Protein AF-A0CF96-F1 (afdb_monomer)

Organism: Paramecium tetraurelia (NCBI:txid5888)

Solvent-accessible surface area (backbone atoms only — not comparable to full-atom values): 19602 Å² total; per-residue (Å²): 139,73,84,74,70,69,71,66,64,59,61,58,59,56,52,57,52,49,54,54,51,51,53,54,49,53,55,48,51,52,52,50,49,67,77,31,41,68,37,55,33,41,76,72,43,74,28,61,38,63,62,34,82,70,83,72,61,77,68,91,56,78,67,80,76,76,81,68,73,75,66,86,73,48,72,64,63,69,72,64,58,81,74,70,79,73,78,73,75,79,77,81,72,85,78,73,77,82,73,81,83,70,84,77,88,82,78,50,70,63,64,73,71,63,61,84,61,92,81,66,70,76,77,78,73,86,67,77,84,78,83,78,81,83,73,81,81,85,80,74,56,70,64,60,71,76,60,62,73,77,80,74,77,80,76,85,74,76,79,76,96,64,92,76,75,73,88,71,78,82,82,79,72,52,72,63,58,74,71,63,61,78,72,81,75,62,78,70,60,66,68,66,68,75,74,70,79,88,73,90,77,87,81,72,94,80,67,77,84,83,78,76,50,71,66,70,71,70,66,65,93,72,86,77,78,84,78,81,83,77,82,88,80,75,82,76,79,79,77,80,83,63,93,64,78,81,64,47,69,62,62,72,74,59,57,85,70,73,74,80,78,39,64,33,57,56,53,50,53,51,56,51,50,53,54,53,63,74,74,105

pLDDT: mean 74.16, std 11.86, range [45.84, 93.56]

InterPro domains:
  IPR033336 Stabilizer of axonemal microtubules 1/2 [PTHR31516] (137-254)

Sequence (280 aa):
MSEQDYKANSRYSTLESNTYQSQLLSTHFGKLLVKNEAFFNHLKGDCICGRCICGQCKCPKMLLSNDFKKGQESLYQREFITHGKQRQIPLIDHNVTYKSQLPMDIDTIQRSTYQGHPDAKPAESLKPEQKVFLIPFSSSSAYRLDYAGGGMSSLKINPPHHPTVVDMPMTTHSTYQDNFYKKPIPREEFLTTANKSSFKSPISPELPFIHQSTNNAFYKPYQTGKLNKVDPELKIKMIPAFEGQFNSITQKDFDDKNPKKCPSRILLNSLYKEKLQQIA

Secondary structure (DSSP, 8-state):
--GGGGTTHHHHHHHHHHHHHHHHHHHHHHHHHHHTHHHHHHHTT-STTTT-SSS----S--S----S------HHHHH----PPP-PPPP----------S------HHHHH-PPPTT-PPPP--PPP------------HHHHHT----------PPP--------------HHHHHHS-----TTTHHHHTT------S--TT-------HHHHH-PPPPPP-PPPPPS-----PPPPPTTTT--HHHHHT--------HHHHHHHHHHHHHHHHH-

Structure (mmCIF, N/CA/C/O backbone):
data_AF-A0CF96-F1
#
_entry.id   AF-A0CF96-F1
#
loop_
_atom_site.group_PDB
_atom_site.id
_atom_site.type_symbol
_atom_site.label_atom_id
_atom_site.label_alt_id
_atom_site.label_comp_id
_atom_site.label_asym_id
_atom_site.label_entity_id
_atom_site.label_seq_id
_atom_site.pdbx_PDB_ins_code
_atom_site.Cartn_x
_atom_site.Cartn_y
_atom_site.Cartn_z
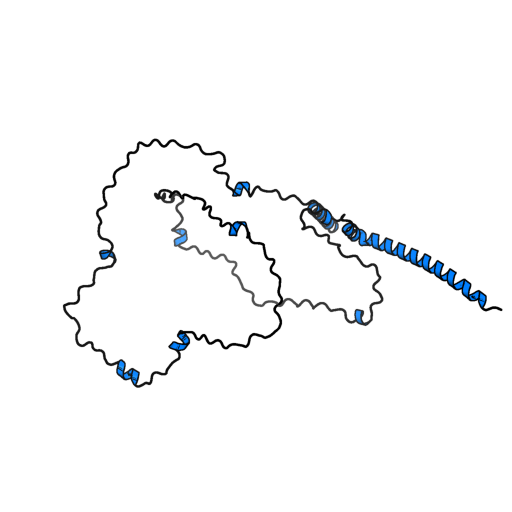_atom_site.occupancy
_atom_site.B_iso_or_equiv
_atom_site.auth_seq_id
_atom_site.auth_comp_id
_atom_site.auth_asym_id
_atom_site.auth_atom_id
_atom_site.pdbx_PDB_model_num
ATOM 1 N N . MET A 1 1 ? -39.319 -18.127 73.337 1.00 45.84 1 MET A N 1
ATOM 2 C CA . MET A 1 1 ? -39.215 -17.230 72.167 1.00 45.84 1 MET A CA 1
ATOM 3 C C . MET A 1 1 ? -38.417 -17.973 71.112 1.00 45.84 1 MET A C 1
ATOM 5 O O . MET A 1 1 ? -37.308 -18.392 71.406 1.00 45.84 1 MET A O 1
ATOM 9 N N . SER A 1 2 ? -39.055 -18.288 69.989 1.00 47.88 2 SER A N 1
ATOM 10 C CA . SER A 1 2 ? -38.687 -19.343 69.036 1.00 47.88 2 SER A CA 1
ATOM 11 C C . SER A 1 2 ? -37.786 -18.845 67.900 1.00 47.88 2 SER A C 1
ATOM 13 O O . SER A 1 2 ? -38.112 -17.874 67.229 1.00 47.88 2 SER A O 1
ATOM 15 N N . GLU A 1 3 ? -36.698 -19.570 67.623 1.00 53.16 3 GLU A N 1
ATOM 16 C CA . GLU A 1 3 ? -35.721 -19.328 66.537 1.00 53.16 3 GLU A CA 1
ATOM 17 C C . GLU A 1 3 ? -36.283 -19.455 65.103 1.00 53.16 3 GLU A C 1
ATOM 19 O O . GLU A 1 3 ? -35.552 -19.291 64.125 1.00 53.16 3 GLU A O 1
ATOM 24 N N . GLN A 1 4 ? -37.574 -19.750 64.936 1.00 52.56 4 GLN A N 1
ATOM 25 C CA . GLN A 1 4 ? -38.168 -19.997 63.619 1.00 52.56 4 GLN A CA 1
ATOM 26 C C . GLN A 1 4 ? -38.523 -18.719 62.839 1.00 52.56 4 GLN A C 1
ATOM 28 O O . GLN A 1 4 ? -38.615 -18.779 61.612 1.00 52.56 4 GLN A O 1
ATOM 33 N N . ASP A 1 5 ? -38.590 -17.553 63.488 1.00 52.16 5 ASP A N 1
ATOM 34 C CA . ASP A 1 5 ? -38.986 -16.299 62.824 1.00 52.16 5 ASP A CA 1
ATOM 35 C C . ASP A 1 5 ? -37.836 -15.575 62.092 1.00 52.16 5 ASP A C 1
ATOM 37 O O . ASP A 1 5 ? -38.069 -14.673 61.287 1.00 52.16 5 ASP A O 1
ATOM 41 N N . TYR A 1 6 ? -36.578 -16.002 62.268 1.00 53.81 6 TYR A N 1
ATOM 42 C CA . TYR A 1 6 ? -35.427 -15.355 61.615 1.00 53.81 6 TYR A CA 1
ATOM 43 C C . TYR A 1 6 ? -35.183 -15.791 60.159 1.00 53.81 6 TYR A C 1
ATOM 45 O O . TYR A 1 6 ? -34.454 -15.115 59.433 1.00 53.81 6 TYR A O 1
ATOM 53 N N . LYS A 1 7 ? -35.800 -16.882 59.681 1.00 51.50 7 LYS A N 1
ATOM 54 C CA . LYS A 1 7 ? -35.581 -17.373 58.302 1.00 51.50 7 LYS A CA 1
ATOM 55 C C . LYS A 1 7 ? -36.485 -16.726 57.245 1.00 51.50 7 LYS A C 1
ATOM 57 O O . LYS A 1 7 ? -36.156 -16.798 56.062 1.00 51.50 7 LYS A O 1
ATOM 62 N N . ALA A 1 8 ? -37.575 -16.058 57.631 1.00 50.47 8 ALA A N 1
ATOM 63 C CA . ALA A 1 8 ? -38.494 -15.423 56.679 1.00 50.47 8 ALA A CA 1
ATOM 64 C C . ALA A 1 8 ? -38.009 -14.041 56.182 1.00 50.47 8 ALA A C 1
ATOM 66 O O . ALA A 1 8 ? -38.239 -13.690 55.024 1.00 50.47 8 ALA A O 1
ATOM 67 N N . ASN A 1 9 ? -37.250 -13.297 56.996 1.00 51.84 9 ASN A N 1
ATOM 68 C CA . ASN A 1 9 ? -36.794 -11.936 56.663 1.00 51.84 9 ASN A CA 1
ATOM 69 C C . ASN A 1 9 ? -35.604 -11.865 55.685 1.00 51.84 9 ASN A C 1
ATOM 71 O O . ASN A 1 9 ? -35.330 -10.809 55.121 1.00 51.84 9 ASN A O 1
ATOM 75 N N . SER A 1 10 ? -34.914 -12.978 55.417 1.00 54.12 10 SER A N 1
ATOM 76 C CA . SER A 1 10 ? -33.779 -13.004 54.479 1.00 54.12 10 SER A CA 1
ATOM 77 C C . SER A 1 10 ? -34.205 -12.940 53.003 1.00 54.12 10 SER A C 1
ATOM 79 O O . SER A 1 10 ? -33.468 -12.394 52.184 1.00 54.12 10 SER A O 1
ATOM 81 N N . ARG A 1 11 ? -35.391 -13.454 52.643 1.00 51.12 11 ARG A N 1
ATOM 82 C CA . ARG A 1 11 ? -35.836 -13.521 51.235 1.00 51.12 11 ARG A CA 1
ATOM 83 C C . ARG A 1 11 ? -36.347 -12.184 50.690 1.00 51.12 11 ARG A C 1
ATOM 85 O O . ARG A 1 11 ? -36.147 -11.902 49.510 1.00 51.12 11 ARG A O 1
ATOM 92 N N . TYR A 1 12 ? -36.943 -11.337 51.530 1.00 50.88 12 TYR A N 1
ATOM 93 C CA . TYR A 1 12 ? -37.430 -10.018 51.104 1.00 50.88 12 TYR A CA 1
ATOM 94 C C . TYR A 1 12 ? -36.287 -9.026 50.838 1.00 50.88 12 TYR A C 1
ATOM 96 O O . TYR A 1 12 ? -36.309 -8.334 49.823 1.00 50.88 12 TYR A O 1
ATOM 104 N N . SER A 1 13 ? -35.220 -9.057 51.646 1.00 56.75 13 SER A N 1
ATOM 105 C CA . SER A 1 13 ? -34.028 -8.221 51.430 1.00 56.75 13 SER A CA 1
ATOM 106 C C . SER A 1 13 ? -33.317 -8.518 50.098 1.00 56.75 13 SER A C 1
ATOM 108 O O . SER A 1 13 ? -32.805 -7.605 49.452 1.00 56.75 13 SER A O 1
ATOM 110 N N . THR A 1 14 ? -33.340 -9.774 49.631 1.00 58.62 14 THR A N 1
ATOM 111 C CA . THR A 1 14 ? -32.749 -10.146 48.332 1.00 58.62 14 THR A CA 1
ATOM 112 C C . THR A 1 14 ? -33.570 -9.703 47.119 1.00 58.62 14 THR A C 1
ATOM 114 O O . THR A 1 14 ? -33.022 -9.541 46.035 1.00 58.62 14 THR A O 1
ATOM 117 N N . LEU A 1 15 ? -34.883 -9.504 47.261 1.00 61.09 15 LEU A N 1
ATOM 118 C CA . LEU A 1 15 ? -35.731 -9.065 46.148 1.00 61.09 15 LEU A CA 1
ATOM 119 C C . LEU A 1 15 ? -35.584 -7.560 45.895 1.00 61.09 15 LEU A C 1
ATOM 121 O O . LEU A 1 15 ? -35.472 -7.147 44.743 1.00 61.09 15 LEU A O 1
ATOM 125 N N . GLU A 1 16 ? -35.508 -6.754 46.955 1.00 66.94 16 GLU A N 1
ATOM 126 C CA . GLU A 1 16 ? -35.287 -5.304 46.851 1.00 66.94 16 GLU A CA 1
ATOM 127 C C . GLU A 1 16 ? -33.866 -4.953 46.384 1.00 66.94 16 GLU A C 1
ATOM 129 O O . GLU A 1 16 ? -33.669 -4.005 45.621 1.00 66.94 16 GLU A O 1
ATOM 134 N N . SER A 1 17 ? -32.861 -5.748 46.765 1.00 69.75 17 SER A N 1
ATOM 135 C CA . SER A 1 17 ? -31.501 -5.565 46.248 1.00 69.75 17 SER A CA 1
ATOM 136 C C . SER A 1 17 ? -31.412 -5.864 44.746 1.00 69.75 17 SER A C 1
ATOM 138 O O . SER A 1 17 ? -30.743 -5.135 44.009 1.00 69.75 17 SER A O 1
ATOM 140 N N . ASN A 1 18 ? -32.152 -6.869 44.264 1.00 77.69 18 ASN A N 1
ATOM 141 C CA . ASN A 1 18 ? -32.211 -7.223 42.846 1.00 77.69 18 ASN A CA 1
ATOM 142 C C . ASN A 1 18 ? -32.907 -6.146 41.996 1.00 77.69 18 ASN A C 1
ATOM 144 O O . ASN A 1 18 ? -32.445 -5.842 40.892 1.00 77.69 18 ASN A O 1
ATOM 148 N N . THR A 1 19 ? -33.989 -5.531 42.489 1.00 82.81 19 THR A N 1
ATOM 149 C CA . THR A 1 19 ? -34.684 -4.460 41.752 1.00 82.81 19 THR A CA 1
ATOM 150 C C . THR A 1 19 ? -33.807 -3.217 41.629 1.00 82.81 19 THR A C 1
ATOM 152 O O . THR A 1 19 ? -33.647 -2.702 40.520 1.00 82.81 19 THR A O 1
ATOM 155 N N . TYR A 1 20 ? -33.146 -2.795 42.709 1.00 84.88 20 TYR A N 1
ATOM 156 C CA . TYR A 1 20 ? -32.200 -1.678 42.675 1.00 84.88 20 TYR A CA 1
ATOM 157 C C . TYR A 1 20 ? -31.023 -1.945 41.724 1.00 84.88 20 TYR A C 1
ATOM 159 O O . TYR A 1 20 ? -30.672 -1.097 40.900 1.00 84.88 20 TYR A O 1
ATOM 167 N N . GLN A 1 21 ? -30.451 -3.152 41.765 1.00 82.75 21 GLN A N 1
ATOM 168 C CA . GLN A 1 21 ? -29.360 -3.538 40.872 1.00 82.75 21 GLN A CA 1
ATOM 169 C C . GLN A 1 21 ? -29.793 -3.519 39.398 1.00 82.75 21 GLN A C 1
ATOM 171 O O . GLN A 1 21 ? -29.051 -3.025 38.546 1.00 82.75 21 GLN A O 1
ATOM 176 N N . SER A 1 22 ? -31.008 -3.983 39.088 1.00 87.44 22 SER A N 1
ATOM 177 C CA . SER A 1 22 ? -31.551 -3.948 37.725 1.00 87.44 22 SER A CA 1
ATOM 178 C C . SER A 1 22 ? -31.748 -2.517 37.196 1.00 87.44 22 SER A C 1
ATOM 180 O O . SER A 1 22 ? -31.402 -2.235 36.048 1.00 87.44 22 SER A O 1
ATOM 182 N N . GLN A 1 23 ? -32.217 -1.589 38.039 1.00 90.75 23 GLN A N 1
ATOM 183 C CA . GLN A 1 23 ? -32.375 -0.172 37.689 1.00 90.75 23 GLN A CA 1
ATOM 184 C C . GLN A 1 23 ? -31.020 0.526 37.498 1.00 90.75 23 GLN A C 1
ATOM 186 O O . GLN A 1 23 ? -30.834 1.344 36.594 1.00 90.75 23 GLN A O 1
ATOM 191 N N . LEU A 1 24 ? -30.031 0.185 38.322 1.00 86.75 24 LEU A N 1
ATOM 192 C CA . LEU A 1 24 ? -28.684 0.728 38.189 1.00 86.75 24 LEU A CA 1
ATOM 193 C C . LEU A 1 24 ? -28.002 0.236 36.903 1.00 86.75 24 LEU A C 1
ATOM 195 O O . LEU A 1 24 ? -27.358 1.015 36.200 1.00 86.75 24 LEU A O 1
ATOM 199 N N . LEU A 1 25 ? -28.200 -1.034 36.542 1.00 87.25 25 LEU A N 1
ATOM 200 C CA . LEU A 1 25 ? -27.726 -1.579 35.271 1.00 87.25 25 LEU A CA 1
ATOM 201 C C . LEU A 1 25 ? -28.426 -0.924 34.078 1.00 87.25 25 LEU A C 1
ATOM 203 O O . LEU A 1 25 ? -27.743 -0.518 33.140 1.00 87.25 25 LEU A O 1
ATOM 207 N N . SER A 1 26 ? -29.752 -0.760 34.106 1.00 90.62 26 SER A N 1
ATOM 208 C CA . SER A 1 26 ? -30.490 -0.153 32.989 1.00 90.62 26 SER A CA 1
ATOM 209 C C . SER A 1 26 ? -30.085 1.306 32.753 1.00 90.62 26 SER A C 1
ATOM 211 O O . SER A 1 26 ? -29.838 1.707 31.614 1.00 90.62 26 SER A O 1
ATOM 213 N N . THR A 1 27 ? -29.909 2.085 33.823 1.00 90.69 27 THR A N 1
ATOM 214 C CA . THR A 1 27 ? -29.423 3.471 33.728 1.00 90.69 27 THR A CA 1
ATOM 215 C C . THR A 1 27 ? -27.977 3.547 33.232 1.00 90.69 27 THR A C 1
ATOM 217 O O . THR A 1 27 ? -27.647 4.431 32.438 1.00 90.69 27 THR A O 1
ATOM 220 N N . HIS A 1 28 ? -27.111 2.617 33.643 1.00 88.06 28 HIS A N 1
ATOM 221 C CA . HIS A 1 28 ? -25.737 2.528 33.146 1.00 88.06 28 HIS A CA 1
ATOM 222 C C . HIS A 1 28 ? -25.685 2.148 31.659 1.00 88.06 28 HIS A C 1
ATOM 224 O O . HIS A 1 28 ? -24.983 2.796 30.882 1.00 88.06 28 HIS A O 1
ATOM 230 N N . PHE A 1 29 ? -26.473 1.156 31.236 1.00 89.44 29 PHE A N 1
ATOM 231 C CA . PHE A 1 29 ? -26.609 0.781 29.828 1.00 89.44 29 PHE A CA 1
ATOM 232 C C . PHE A 1 29 ? -27.132 1.940 28.976 1.00 89.44 29 PHE A C 1
ATOM 234 O O . PHE A 1 29 ? -26.588 2.193 27.903 1.00 89.44 29 PHE A O 1
ATOM 241 N N . GLY A 1 30 ? -28.117 2.698 29.468 1.00 91.81 30 GLY A N 1
ATOM 242 C CA . GLY A 1 30 ? -28.607 3.899 28.787 1.00 91.81 30 GLY A CA 1
ATOM 243 C C . GLY A 1 30 ? -27.502 4.936 28.557 1.00 91.81 30 GLY A C 1
ATOM 244 O O . GLY A 1 30 ? -27.341 5.439 27.447 1.00 91.81 30 GLY A O 1
ATOM 245 N N . LYS A 1 31 ? -26.670 5.201 29.572 1.00 90.19 31 LYS A N 1
ATOM 246 C CA . LYS A 1 31 ? -25.521 6.118 29.451 1.00 90.19 31 LYS A CA 1
ATOM 247 C C . LYS A 1 31 ? -24.471 5.612 28.458 1.00 90.19 31 LYS A C 1
ATOM 249 O O . LYS A 1 31 ? -23.968 6.402 27.659 1.00 90.19 31 LYS A O 1
ATOM 254 N N . LEU A 1 32 ? -24.184 4.309 28.470 1.00 88.69 32 LEU A N 1
ATOM 255 C CA . LEU A 1 32 ? -23.265 3.676 27.522 1.00 88.69 32 LEU A CA 1
ATOM 256 C C . LEU A 1 32 ? -23.749 3.799 26.075 1.00 88.69 32 LEU A C 1
ATOM 258 O O . LEU A 1 32 ? -22.934 4.087 25.199 1.00 88.69 32 LEU A O 1
ATOM 262 N N . LEU A 1 33 ? -25.049 3.604 25.831 1.00 91.06 33 LEU A N 1
ATOM 263 C CA 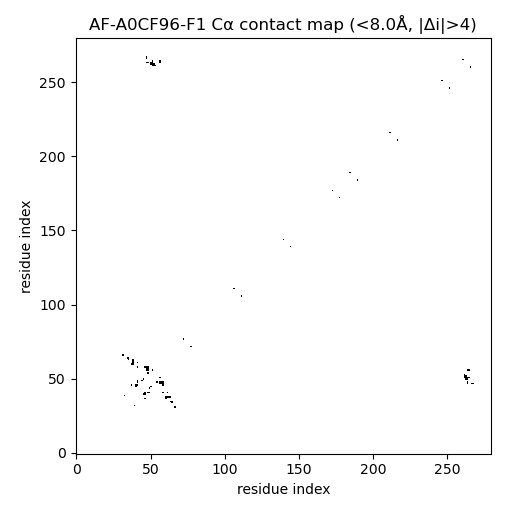. LEU A 1 33 ? -25.655 3.740 24.504 1.00 91.06 33 LEU A CA 1
ATOM 264 C C . LEU A 1 33 ? -25.528 5.171 23.976 1.00 91.06 33 LEU A C 1
ATOM 266 O O . LEU A 1 33 ? -25.084 5.360 22.848 1.00 91.06 33 LEU A O 1
ATOM 270 N N . VAL A 1 34 ? -25.846 6.169 24.807 1.00 91.25 34 VAL A N 1
ATOM 271 C CA . VAL A 1 34 ? -25.771 7.589 24.423 1.00 91.25 34 VAL A CA 1
ATOM 272 C C . VAL A 1 34 ? -24.329 8.016 24.141 1.00 91.25 34 VAL A C 1
ATOM 274 O O . VAL A 1 34 ? -24.055 8.671 23.139 1.00 91.25 34 VAL A O 1
ATOM 277 N N . LYS A 1 35 ? -23.367 7.621 24.981 1.00 89.94 35 LYS A N 1
ATOM 278 C CA . LYS A 1 35 ? -21.959 8.007 24.784 1.00 89.94 35 LYS A CA 1
ATOM 279 C C . LYS A 1 35 ? -21.297 7.324 23.594 1.00 89.94 35 LYS A C 1
ATOM 281 O O . LYS A 1 35 ? -20.418 7.908 22.962 1.00 89.94 35 LYS A O 1
ATOM 286 N N . ASN A 1 36 ? -21.701 6.092 23.297 1.00 91.38 36 ASN A N 1
ATOM 287 C CA . ASN A 1 36 ? -21.109 5.275 22.243 1.00 91.38 36 ASN A CA 1
ATOM 288 C C . ASN A 1 36 ? -22.023 5.131 21.022 1.00 91.38 36 ASN A C 1
ATOM 290 O O . ASN A 1 36 ? -21.915 4.152 20.285 1.00 91.38 36 ASN A O 1
ATOM 294 N N . GLU A 1 37 ? -22.890 6.111 20.769 1.00 90.31 37 GLU A N 1
ATOM 295 C CA . GLU A 1 37 ? -23.849 6.069 19.663 1.00 90.31 37 GLU A CA 1
ATOM 296 C C . GLU A 1 37 ? -23.165 5.770 18.316 1.00 90.31 37 GLU A C 1
ATOM 298 O O . GLU A 1 37 ? -23.587 4.886 17.575 1.00 90.31 37 GLU A O 1
ATOM 303 N N . ALA A 1 38 ? -22.026 6.416 18.040 1.00 88.00 38 ALA A N 1
ATOM 304 C CA . ALA A 1 38 ? -21.254 6.197 16.815 1.00 88.00 38 ALA A CA 1
ATOM 305 C C . ALA A 1 38 ? -20.757 4.746 16.652 1.00 88.00 38 ALA A C 1
ATOM 307 O O . ALA A 1 38 ? -20.704 4.237 15.532 1.00 88.00 38 ALA A O 1
ATOM 308 N N . PHE A 1 39 ? -20.408 4.076 17.753 1.00 90.56 39 PHE A N 1
ATOM 309 C CA . PHE A 1 39 ? -19.968 2.680 17.748 1.00 90.56 39 PHE A CA 1
ATOM 310 C C . PHE A 1 39 ? -21.147 1.731 17.501 1.00 90.56 39 PHE A C 1
ATOM 312 O O . PHE A 1 39 ? -21.054 0.824 16.676 1.00 90.56 39 PHE A O 1
ATOM 319 N N . PHE A 1 40 ? -22.291 1.967 18.147 1.00 90.75 40 PHE A N 1
ATOM 320 C CA . PHE A 1 40 ? -23.487 1.150 17.926 1.00 90.75 40 PHE A CA 1
ATOM 321 C C . PHE A 1 40 ? -24.086 1.357 16.529 1.00 90.75 40 PHE A C 1
ATOM 323 O O . PHE A 1 40 ? -24.496 0.385 15.898 1.00 90.75 40 PHE A O 1
ATOM 330 N N . ASN A 1 41 ? -24.061 2.580 15.996 1.00 89.38 41 ASN A N 1
ATOM 331 C CA . ASN A 1 41 ? -24.446 2.858 14.608 1.00 89.38 41 ASN A CA 1
ATOM 332 C C . ASN A 1 41 ? -23.498 2.167 13.619 1.00 89.38 41 ASN A C 1
ATOM 334 O O . ASN A 1 41 ? -23.928 1.699 12.568 1.00 89.38 41 ASN A O 1
ATOM 338 N N . HIS A 1 42 ? -22.220 2.023 13.976 1.00 90.31 42 HIS A N 1
ATOM 339 C CA . HIS A 1 42 ? -21.278 1.217 13.209 1.00 90.31 42 HIS A CA 1
ATOM 340 C C . HIS A 1 42 ? -21.619 -0.276 13.216 1.00 90.31 42 HIS A C 1
ATOM 342 O O . HIS A 1 42 ? -21.667 -0.870 12.140 1.00 90.31 42 HIS A O 1
ATOM 348 N N . LEU A 1 43 ? -21.938 -0.863 14.373 1.00 88.81 43 LEU A N 1
ATOM 349 C CA . LEU A 1 43 ? -22.370 -2.265 14.457 1.00 88.81 43 LEU A CA 1
ATOM 350 C C . LEU A 1 43 ? -23.679 -2.535 13.703 1.00 88.81 43 LEU A C 1
ATOM 352 O O . LEU A 1 43 ? -23.828 -3.596 13.105 1.00 88.81 43 LEU A O 1
ATOM 356 N N . LYS A 1 44 ? -24.607 -1.571 13.685 1.00 90.06 44 LYS A N 1
ATOM 357 C CA . LYS A 1 44 ? -25.849 -1.650 12.897 1.00 90.06 44 LYS A CA 1
ATOM 358 C C . LYS A 1 44 ? -25.620 -1.574 11.381 1.00 90.06 44 LYS A C 1
ATOM 360 O O . LYS A 1 44 ? -26.539 -1.860 10.625 1.00 90.06 44 LYS A O 1
ATOM 365 N N . GLY A 1 45 ? -24.431 -1.168 10.929 1.00 86.69 45 GLY A N 1
ATOM 366 C CA . GLY A 1 45 ? -24.141 -0.914 9.514 1.00 86.69 45 GLY A CA 1
ATOM 367 C C . GLY A 1 45 ? -24.525 0.492 9.035 1.00 86.69 45 GLY A C 1
ATOM 368 O O . GLY A 1 45 ? -24.204 0.860 7.907 1.00 86.69 45 GLY A O 1
ATOM 369 N N . ASP A 1 46 ? -25.100 1.322 9.907 1.00 88.12 46 ASP A N 1
ATOM 370 C CA . ASP A 1 46 ? -25.461 2.722 9.650 1.00 88.12 46 ASP A CA 1
ATOM 371 C C . ASP A 1 46 ? -24.279 3.701 9.820 1.00 88.12 46 ASP A C 1
ATOM 373 O O . ASP A 1 46 ? -24.458 4.905 10.008 1.00 88.12 46 ASP A O 1
ATOM 377 N N . CYS A 1 47 ? -23.034 3.217 9.725 1.00 88.75 47 CYS A N 1
ATOM 378 C CA . CYS A 1 47 ? -21.860 4.091 9.650 1.00 88.75 47 CYS A CA 1
ATOM 379 C C . CYS A 1 47 ? -21.514 4.447 8.205 1.00 88.75 47 CYS A C 1
ATOM 381 O O . CYS A 1 47 ? -21.794 3.728 7.247 1.00 88.75 47 CYS A O 1
ATOM 383 N N . ILE A 1 48 ? -20.768 5.539 8.074 1.00 88.38 48 ILE A N 1
ATOM 384 C CA . ILE A 1 48 ? -20.173 6.025 6.828 1.00 88.38 48 ILE A CA 1
ATOM 385 C C . ILE A 1 48 ? -19.430 4.907 6.074 1.00 88.38 48 ILE A C 1
ATOM 387 O O . ILE A 1 48 ? -19.480 4.854 4.846 1.00 88.38 48 ILE A O 1
ATOM 391 N N . CYS A 1 49 ? -18.763 3.992 6.783 1.00 88.44 49 CYS A N 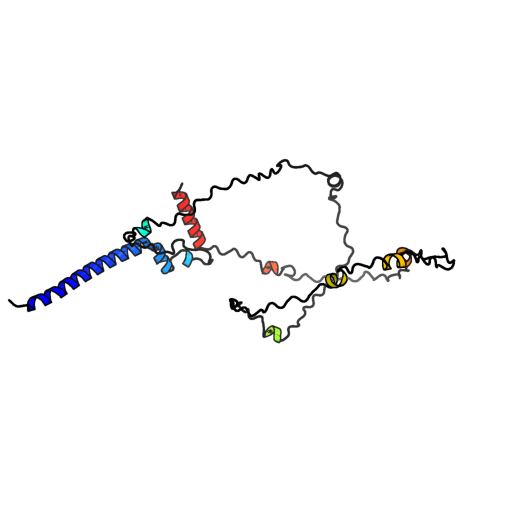1
ATOM 392 C CA . CYS A 1 49 ? -18.067 2.865 6.162 1.00 88.44 49 CYS A CA 1
ATOM 393 C C . CYS A 1 49 ? -19.019 1.826 5.549 1.00 88.44 49 CYS A C 1
ATOM 395 O O . CYS A 1 49 ? -18.685 1.277 4.507 1.00 88.44 49 CYS A O 1
ATOM 397 N N . GLY A 1 50 ? -20.203 1.597 6.133 1.00 87.12 50 GLY A N 1
ATOM 398 C CA . GLY A 1 50 ? -21.198 0.650 5.613 1.00 87.12 50 GLY A CA 1
ATOM 399 C C . GLY A 1 50 ? -21.790 1.092 4.273 1.00 87.12 50 GLY A C 1
ATOM 400 O O . GLY A 1 50 ? -22.152 0.264 3.448 1.00 87.12 50 GLY A O 1
ATOM 401 N N . ARG A 1 51 ? -21.802 2.407 4.010 1.00 88.75 51 ARG A N 1
ATOM 402 C CA . ARG A 1 51 ? -22.257 3.003 2.741 1.00 88.75 51 ARG A CA 1
ATOM 403 C C . ARG A 1 51 ? -21.139 3.183 1.697 1.00 88.75 51 ARG A C 1
ATOM 405 O O . ARG A 1 51 ? -21.405 3.691 0.607 1.00 88.75 51 ARG A O 1
ATOM 412 N N . CYS A 1 52 ? -19.883 2.820 1.999 1.00 90.62 52 CYS A N 1
ATOM 413 C CA . CYS A 1 52 ? -18.768 3.013 1.059 1.00 90.62 52 CYS A CA 1
ATOM 414 C C . CYS A 1 52 ? -18.720 1.880 0.037 1.00 90.62 52 CYS A C 1
ATOM 416 O O . CYS A 1 52 ? -18.508 0.719 0.361 1.00 90.62 52 CYS A O 1
ATOM 418 N N . ILE A 1 53 ? -18.800 2.274 -1.230 1.00 89.88 53 ILE A N 1
ATOM 419 C CA . ILE A 1 53 ? -18.619 1.396 -2.397 1.00 89.88 53 ILE A CA 1
ATOM 420 C C . ILE A 1 53 ? -17.117 1.174 -2.681 1.00 89.88 53 ILE A C 1
ATOM 422 O O . ILE A 1 53 ? -16.708 0.285 -3.414 1.00 89.88 53 ILE A O 1
ATOM 426 N N . CYS A 1 54 ? -16.273 2.011 -2.083 1.00 88.00 54 CYS A N 1
ATOM 427 C CA . CYS A 1 54 ? -14.850 2.144 -2.348 1.00 88.00 54 CYS A CA 1
ATOM 428 C C . CYS A 1 54 ?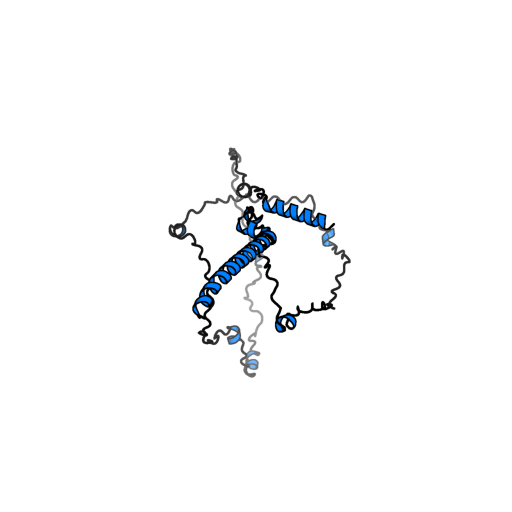 -13.917 1.188 -1.585 1.00 88.00 54 CYS A C 1
ATOM 430 O O . CYS A 1 54 ? -12.728 1.158 -1.879 1.00 88.00 54 CYS A O 1
ATOM 432 N N . GLY A 1 55 ? -14.390 0.534 -0.521 1.00 84.44 55 GLY A N 1
ATOM 433 C CA . GLY A 1 55 ? -13.562 -0.175 0.468 1.00 84.44 55 GLY A CA 1
ATOM 434 C C . GLY A 1 55 ? -12.566 0.678 1.285 1.00 84.44 55 GLY A C 1
ATOM 435 O O . GLY A 1 55 ? -11.951 0.166 2.215 1.00 84.44 55 GLY A O 1
ATOM 436 N N . GLN A 1 56 ? -12.386 1.969 0.980 1.00 86.75 56 GLN A N 1
ATOM 437 C CA . GLN A 1 56 ? -11.326 2.804 1.574 1.00 86.75 56 GLN A CA 1
ATOM 438 C C . GLN A 1 56 ? -11.781 3.725 2.720 1.00 86.75 56 GLN A C 1
ATOM 440 O O . GLN A 1 56 ? -10.946 4.223 3.475 1.00 86.75 56 GLN A O 1
ATOM 445 N N . CYS A 1 57 ? -13.081 3.990 2.872 1.00 87.81 57 CYS A N 1
ATOM 446 C CA . CYS A 1 57 ? -13.576 4.886 3.921 1.00 87.81 57 CYS A CA 1
ATOM 447 C C . CYS A 1 57 ? -13.684 4.152 5.266 1.00 87.81 57 CYS A C 1
ATOM 449 O O . CYS A 1 57 ? -14.574 3.322 5.448 1.00 87.81 57 CYS A O 1
ATOM 451 N N . LYS A 1 58 ? -12.812 4.495 6.223 1.00 85.50 58 LYS A N 1
ATOM 452 C CA . LYS A 1 58 ? -12.813 3.944 7.590 1.00 85.50 58 LYS A CA 1
ATOM 453 C C . LYS A 1 58 ? -13.478 4.910 8.577 1.00 85.50 58 LYS A C 1
ATOM 455 O O . LYS A 1 58 ? -13.243 6.115 8.511 1.00 85.50 58 LYS A O 1
ATOM 460 N N . CYS A 1 59 ? -14.293 4.387 9.498 1.00 83.44 59 CYS A N 1
ATOM 461 C CA . CYS A 1 59 ? -14.880 5.184 10.580 1.00 83.44 59 CYS A CA 1
ATOM 462 C C . CYS A 1 59 ? -13.826 5.398 11.696 1.00 83.44 59 CYS A C 1
ATOM 464 O O . CYS A 1 59 ? -13.166 4.438 12.086 1.00 83.44 59 CYS A O 1
ATOM 466 N N . PRO A 1 60 ? -13.645 6.623 12.233 1.00 74.62 60 PRO A N 1
ATOM 467 C CA . PRO A 1 60 ? -12.597 6.911 13.222 1.00 74.62 60 PRO A CA 1
ATOM 468 C C . PRO A 1 60 ? -12.901 6.378 14.633 1.00 74.62 60 PRO A C 1
ATOM 470 O O . PRO A 1 60 ? -11.992 6.255 15.447 1.00 74.62 60 PRO A O 1
ATOM 473 N N . LYS A 1 61 ? -14.166 6.069 14.946 1.00 70.25 61 LYS A N 1
ATOM 474 C CA . LYS A 1 61 ? -14.613 5.637 16.281 1.00 70.25 61 LYS A CA 1
ATOM 475 C C . LYS A 1 61 ? -15.079 4.180 16.271 1.00 70.25 61 LYS A C 1
ATOM 477 O O . LYS A 1 61 ? -16.269 3.910 16.371 1.00 70.25 61 LYS A O 1
ATOM 482 N N . MET A 1 62 ? -14.138 3.248 16.116 1.00 72.31 62 MET A N 1
ATOM 483 C CA . MET A 1 62 ? -14.429 1.803 16.179 1.00 72.31 62 MET A CA 1
ATOM 484 C C . MET A 1 62 ? -14.277 1.211 17.583 1.00 72.31 62 MET A C 1
ATOM 486 O O . MET A 1 62 ? -14.584 0.044 17.785 1.00 72.31 62 MET A O 1
ATOM 490 N N . LEU A 1 63 ? -13.782 1.987 18.547 1.00 82.94 63 LEU A N 1
ATOM 491 C CA . LEU A 1 63 ? -13.544 1.517 19.907 1.00 82.94 63 LEU A CA 1
ATOM 492 C C . LEU A 1 63 ? -14.660 2.013 20.826 1.00 82.94 63 LEU A C 1
ATOM 494 O O . LEU A 1 63 ? -14.994 3.200 20.819 1.00 82.94 63 LEU A O 1
ATOM 498 N N . LEU A 1 64 ? -15.217 1.093 21.613 1.00 85.50 64 LEU A N 1
ATOM 499 C CA . LEU A 1 64 ? -16.161 1.409 22.676 1.00 85.50 64 LEU A CA 1
ATOM 500 C C . LEU A 1 64 ? -15.430 2.218 23.757 1.00 85.50 64 LEU A C 1
ATOM 502 O O . LEU A 1 64 ? -14.414 1.779 24.295 1.00 85.50 64 LEU A O 1
ATOM 506 N N . SER A 1 65 ? -15.943 3.404 24.075 1.00 83.25 65 SER A N 1
ATOM 507 C CA . SER A 1 65 ? -15.471 4.186 25.217 1.00 83.25 65 SER A CA 1
ATOM 508 C C . SER A 1 65 ? -15.991 3.521 26.483 1.00 83.25 65 SER A C 1
ATOM 510 O O . SER A 1 65 ? -17.201 3.485 26.724 1.00 83.25 65 SER A O 1
ATOM 512 N N . ASN A 1 66 ? -15.074 2.964 27.269 1.00 80.38 66 ASN A N 1
ATOM 513 C CA . ASN A 1 66 ? -15.408 2.355 28.545 1.00 80.38 66 ASN A CA 1
ATOM 514 C C . ASN A 1 66 ? -15.787 3.445 29.551 1.00 80.38 66 ASN A C 1
ATOM 516 O O . ASN A 1 66 ? -14.994 4.336 29.841 1.00 80.38 66 ASN A O 1
ATOM 520 N N . ASP A 1 67 ? -16.996 3.338 30.096 1.00 70.94 67 ASP A N 1
ATOM 521 C CA . ASP A 1 67 ? -17.538 4.267 31.096 1.00 70.94 67 ASP A CA 1
ATOM 522 C C . ASP A 1 67 ? -17.172 3.917 32.532 1.00 70.94 67 ASP A C 1
ATOM 524 O O . ASP A 1 67 ? -17.507 4.652 33.466 1.00 70.94 67 ASP A O 1
ATOM 528 N N . PHE A 1 68 ? -16.485 2.794 32.722 1.00 72.88 68 PHE A N 1
ATOM 529 C CA . PHE A 1 68 ? -15.972 2.440 34.025 1.00 72.88 68 PHE A CA 1
ATOM 530 C C . PHE A 1 68 ? -15.039 3.561 34.464 1.00 72.88 68 PHE A C 1
ATOM 532 O O . PHE A 1 68 ? -13.999 3.796 33.844 1.00 72.88 68 PHE A O 1
ATOM 539 N N . LYS A 1 69 ? -15.415 4.255 35.548 1.00 68.50 69 LYS A N 1
ATOM 540 C CA . LYS A 1 69 ? -14.444 5.007 36.338 1.00 68.50 69 LYS A CA 1
ATOM 541 C C . LYS A 1 69 ? -13.310 4.021 36.562 1.00 68.50 69 LYS A C 1
ATOM 543 O O . LYS A 1 69 ? -13.554 2.987 37.187 1.00 68.50 69 LYS A O 1
ATOM 548 N N . LYS A 1 70 ? -12.135 4.277 35.971 1.00 69.44 70 LYS A N 1
ATOM 549 C CA . LYS A 1 70 ? -10.937 3.487 36.258 1.00 69.44 70 LYS A CA 1
ATOM 550 C C . LYS A 1 70 ? -10.940 3.287 37.768 1.00 69.44 70 LYS A C 1
ATOM 552 O O . LYS A 1 70 ? -11.087 4.268 38.504 1.00 69.44 70 LYS A O 1
ATOM 557 N N . GLY A 1 71 ? -10.900 2.030 38.210 1.00 72.75 71 GLY A N 1
ATOM 558 C CA . GLY A 1 71 ? -10.772 1.739 39.632 1.00 72.75 71 GLY A CA 1
ATOM 559 C C . GLY A 1 71 ? -9.604 2.538 40.207 1.00 72.75 71 GLY A C 1
ATOM 560 O O . GLY A 1 71 ? -8.758 3.023 39.452 1.00 72.75 71 GLY A O 1
ATOM 561 N N . GLN A 1 72 ? -9.574 2.701 41.530 1.00 79.94 72 GLN A N 1
ATOM 562 C CA . GLN A 1 72 ? -8.430 3.316 42.203 1.00 79.94 72 GLN A CA 1
ATOM 563 C C . GLN A 1 72 ? -7.143 2.714 41.628 1.00 79.94 72 GLN A C 1
ATOM 565 O O . GLN A 1 72 ? -6.910 1.513 41.759 1.00 79.94 72 GLN A O 1
ATOM 570 N N . GLU A 1 73 ? -6.364 3.531 40.916 1.00 83.44 73 GLU A N 1
ATOM 571 C CA . GLU A 1 73 ? -5.100 3.071 40.355 1.00 83.44 73 GLU A CA 1
ATOM 572 C C . GLU A 1 73 ? -4.226 2.636 41.527 1.00 83.44 73 GLU A C 1
ATOM 574 O O . GLU A 1 73 ? -4.087 3.378 42.506 1.00 83.44 73 GLU A O 1
ATOM 579 N N . SER A 1 74 ? -3.689 1.418 41.452 1.00 88.25 74 SER A N 1
ATOM 580 C CA . SER A 1 74 ? -2.755 0.926 42.468 1.00 88.25 74 SER A CA 1
ATOM 581 C C . SER A 1 74 ? -1.560 1.880 42.596 1.00 88.25 74 SER A C 1
ATOM 583 O O . SER A 1 74 ? -1.193 2.535 41.618 1.00 88.25 74 SER A O 1
ATOM 585 N N . LEU A 1 75 ? -0.921 1.926 43.771 1.00 89.88 75 LEU A N 1
ATOM 586 C CA . LEU A 1 75 ? 0.327 2.682 43.983 1.00 89.88 75 LEU A CA 1
ATOM 587 C C . LEU A 1 75 ? 1.348 2.406 42.868 1.00 89.88 75 LEU A C 1
ATOM 589 O O . LEU A 1 75 ? 1.883 3.336 42.276 1.00 89.88 75 LEU A O 1
ATOM 593 N N . TYR A 1 76 ? 1.488 1.136 42.481 1.00 90.75 76 TYR A N 1
ATOM 594 C CA . TYR A 1 76 ? 2.354 0.721 41.381 1.00 90.75 76 TYR A CA 1
ATOM 595 C C . TYR A 1 76 ? 1.985 1.368 40.034 1.00 90.75 76 TYR A C 1
ATOM 597 O O . TYR A 1 76 ? 2.850 1.877 39.334 1.00 90.75 76 TYR A O 1
ATOM 605 N N . GLN A 1 77 ? 0.701 1.409 39.663 1.00 85.12 77 GLN A N 1
ATOM 606 C CA . GLN A 1 77 ? 0.263 2.046 38.409 1.00 85.12 77 GLN A CA 1
ATOM 607 C C . GLN A 1 77 ? 0.498 3.561 38.396 1.00 85.12 77 GLN A C 1
ATOM 609 O O . GLN A 1 77 ? 0.707 4.127 37.324 1.00 85.12 77 GLN A O 1
ATOM 614 N N . ARG A 1 78 ? 0.467 4.207 39.568 1.00 87.62 78 ARG A N 1
ATOM 615 C CA . ARG A 1 78 ? 0.750 5.642 39.704 1.00 87.62 78 ARG A CA 1
ATOM 616 C C . ARG A 1 78 ? 2.241 5.946 39.603 1.00 87.62 78 ARG A C 1
ATOM 618 O O . ARG A 1 78 ? 2.610 6.939 38.988 1.00 87.62 78 ARG A O 1
ATOM 625 N N . GLU A 1 79 ? 3.083 5.105 40.198 1.00 90.62 79 GLU A N 1
ATOM 626 C CA . GLU A 1 79 ? 4.532 5.330 40.266 1.00 90.62 79 GLU A CA 1
ATOM 627 C C . GLU A 1 79 ? 5.274 4.840 39.016 1.00 90.62 79 GLU A C 1
ATOM 629 O O . GLU A 1 79 ? 6.245 5.461 38.593 1.00 90.62 79 GLU A O 1
ATOM 634 N N . PHE A 1 80 ? 4.797 3.771 38.372 1.00 87.25 80 PHE A N 1
ATOM 635 C CA . PHE A 1 80 ? 5.447 3.145 37.217 1.00 87.25 80 PHE A CA 1
ATOM 636 C C . PHE A 1 80 ? 4.731 3.465 35.901 1.00 87.25 80 PHE A C 1
ATOM 638 O O . PHE A 1 80 ? 4.458 2.587 35.079 1.00 87.25 80 PHE A O 1
ATOM 645 N N . ILE A 1 81 ? 4.428 4.743 35.671 1.00 84.38 81 ILE A N 1
ATOM 646 C CA . ILE A 1 81 ? 3.987 5.192 34.349 1.00 84.38 81 ILE A CA 1
ATOM 647 C C . ILE A 1 81 ? 5.183 5.057 33.411 1.00 84.38 81 ILE A C 1
ATOM 649 O O . ILE A 1 81 ? 6.267 5.562 33.698 1.00 84.38 81 ILE A O 1
ATOM 653 N N . THR A 1 82 ? 5.003 4.392 32.270 1.00 80.06 82 THR A N 1
ATOM 654 C CA . THR A 1 82 ? 6.036 4.349 31.234 1.00 80.06 82 THR A CA 1
ATOM 655 C C . THR A 1 82 ? 6.345 5.778 30.803 1.00 80.06 82 THR A C 1
ATOM 657 O O . THR A 1 82 ? 5.578 6.382 30.047 1.00 80.06 82 THR A O 1
ATOM 660 N N . HIS A 1 83 ? 7.448 6.335 31.299 1.00 80.88 83 HIS A N 1
ATOM 661 C CA . HIS A 1 83 ? 7.928 7.623 30.839 1.00 80.88 83 HIS A CA 1
ATOM 662 C C . HIS A 1 83 ? 8.204 7.481 29.346 1.00 80.88 83 HIS A C 1
ATOM 664 O O . HIS A 1 83 ? 9.031 6.669 28.922 1.00 80.88 83 HIS A O 1
ATOM 670 N N . GLY A 1 84 ? 7.445 8.221 28.534 1.00 77.88 84 GLY A N 1
ATOM 671 C CA . GLY A 1 84 ? 7.693 8.282 27.103 1.00 77.88 84 GLY A CA 1
ATOM 672 C C . GLY A 1 84 ? 9.160 8.628 26.889 1.00 77.88 84 GLY A C 1
ATOM 673 O O . GLY A 1 84 ? 9.703 9.468 27.610 1.00 77.88 84 GLY A O 1
ATOM 674 N N . LYS A 1 85 ? 9.811 7.953 25.935 1.00 76.62 85 LYS A N 1
ATOM 675 C CA . LYS A 1 85 ? 11.197 8.258 25.570 1.00 76.62 85 LYS A CA 1
ATOM 676 C C . LYS A 1 85 ? 11.297 9.772 25.402 1.00 76.62 85 LYS A C 1
ATOM 678 O O . LYS A 1 85 ? 10.560 10.334 24.586 1.00 76.62 85 LYS A O 1
ATOM 683 N N . GLN A 1 86 ? 12.140 10.424 26.206 1.00 76.88 86 GLN A N 1
ATOM 684 C CA . GLN A 1 86 ? 12.397 11.849 26.041 1.00 76.88 86 GLN A CA 1
ATOM 685 C C . GLN A 1 86 ? 12.749 12.060 24.572 1.00 76.88 86 GLN A C 1
ATOM 687 O O . GLN A 1 86 ? 13.543 11.296 24.013 1.00 76.88 86 GLN A O 1
ATOM 692 N N . ARG A 1 87 ? 12.078 13.017 23.920 1.00 73.69 87 ARG A N 1
ATOM 693 C CA . ARG A 1 87 ? 12.386 13.356 22.531 1.00 73.69 87 ARG A CA 1
ATOM 694 C C . ARG A 1 87 ? 13.874 13.662 22.508 1.00 73.69 87 ARG A C 1
ATOM 696 O O . ARG A 1 87 ? 14.300 14.598 23.179 1.00 73.69 87 ARG A O 1
ATOM 703 N N . GLN A 1 88 ? 14.645 12.822 21.821 1.00 75.56 88 GLN A N 1
ATOM 704 C CA . GLN A 1 88 ? 16.063 13.077 21.645 1.00 75.56 88 GLN A CA 1
ATOM 705 C C . GLN A 1 88 ? 16.161 14.477 21.050 1.00 75.56 88 GLN A C 1
ATOM 707 O O . GLN A 1 88 ? 15.500 14.769 20.049 1.00 75.56 88 GLN A O 1
ATOM 712 N N . ILE A 1 89 ? 16.887 15.357 21.739 1.00 77.56 89 ILE A N 1
ATOM 713 C CA . ILE A 1 89 ? 17.191 16.688 21.227 1.00 77.56 89 ILE A CA 1
ATOM 714 C C . ILE A 1 89 ? 17.793 16.445 19.840 1.00 77.56 89 ILE A C 1
ATOM 716 O O . ILE A 1 89 ? 18.710 15.623 19.744 1.00 77.56 89 ILE A O 1
ATOM 720 N N . PRO A 1 90 ? 17.233 17.034 18.767 1.00 74.38 90 PRO A N 1
ATOM 721 C CA . PRO A 1 90 ? 17.719 16.775 17.424 1.00 74.38 90 PRO A CA 1
ATOM 722 C C . PRO A 1 90 ? 19.213 17.078 17.401 1.00 74.38 90 PRO A C 1
ATOM 724 O O . PRO A 1 90 ? 19.635 18.178 17.759 1.00 74.38 90 PRO A O 1
ATOM 727 N N . LEU A 1 91 ? 20.006 16.066 17.048 1.00 76.75 91 LEU A N 1
ATOM 728 C CA . LEU A 1 91 ? 21.443 16.215 16.911 1.00 76.75 91 LEU A CA 1
ATOM 729 C C . LEU A 1 91 ? 21.665 17.253 15.807 1.00 76.75 91 LEU A C 1
ATOM 731 O O . LEU A 1 91 ? 21.215 17.055 14.678 1.00 76.75 91 LEU A O 1
ATOM 735 N N . ILE A 1 92 ? 22.277 18.387 16.149 1.00 74.00 92 ILE A N 1
ATOM 736 C CA . ILE A 1 92 ? 22.637 19.405 15.164 1.00 74.00 92 ILE A CA 1
ATOM 737 C C . ILE A 1 92 ? 23.722 18.774 14.293 1.00 74.00 92 ILE A C 1
ATOM 739 O O . ILE A 1 92 ? 24.853 18.595 14.737 1.00 74.00 92 ILE A O 1
ATOM 743 N N . ASP A 1 93 ? 23.353 18.372 13.080 1.00 70.56 93 ASP A N 1
ATOM 744 C CA . ASP A 1 93 ? 24.292 17.814 12.117 1.00 70.56 93 ASP A CA 1
ATOM 745 C C . ASP A 1 93 ? 25.247 18.933 11.677 1.00 70.56 93 ASP A C 1
ATOM 747 O O . ASP A 1 93 ? 24.853 19.885 11.002 1.00 70.56 93 ASP A O 1
ATOM 751 N N . HIS A 1 94 ? 26.504 18.858 12.116 1.00 74.06 94 HIS A N 1
ATOM 752 C CA . HIS A 1 94 ? 27.538 19.835 11.765 1.00 74.06 94 HIS A CA 1
ATOM 753 C C . HIS A 1 94 ? 27.985 19.723 10.299 1.00 74.06 94 HIS A C 1
ATOM 755 O O . HIS A 1 94 ? 28.765 20.551 9.828 1.00 74.06 94 HIS A O 1
ATOM 761 N N . ASN A 1 95 ? 27.467 18.746 9.549 1.00 67.75 95 ASN A N 1
ATOM 762 C CA . ASN A 1 95 ? 27.721 18.600 8.123 1.00 67.75 95 ASN A CA 1
ATOM 763 C C . ASN A 1 95 ? 26.797 19.510 7.307 1.00 67.75 95 ASN A C 1
ATOM 765 O O . ASN A 1 95 ? 25.928 19.060 6.559 1.00 67.75 95 ASN A O 1
ATOM 769 N N . VAL A 1 96 ? 26.994 20.822 7.428 1.00 68.12 96 VAL A N 1
ATOM 770 C CA . VAL A 1 96 ? 26.364 21.782 6.520 1.00 68.12 96 VAL A CA 1
ATOM 771 C C 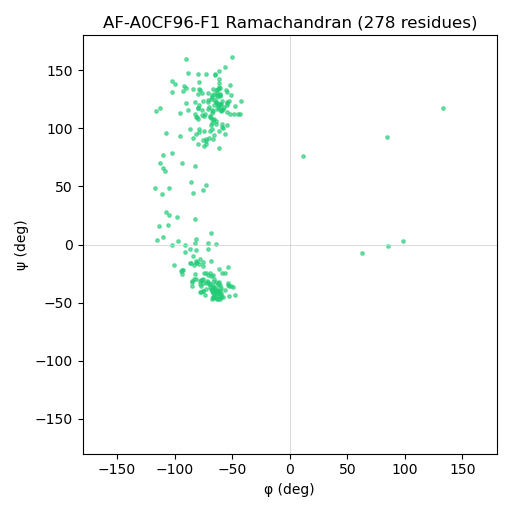. VAL A 1 96 ? 27.032 21.635 5.152 1.00 68.12 96 VAL A C 1
ATOM 773 O O . VAL A 1 96 ? 28.051 22.256 4.862 1.00 68.12 96 VAL A O 1
ATOM 776 N N . THR A 1 97 ? 26.481 20.783 4.288 1.00 71.50 97 THR A N 1
ATOM 777 C CA . THR A 1 97 ? 26.853 20.767 2.869 1.00 71.50 97 THR A CA 1
ATOM 778 C C . THR A 1 97 ? 26.379 22.061 2.219 1.00 71.50 97 THR A C 1
ATOM 780 O O . THR A 1 97 ? 25.206 22.199 1.864 1.00 71.50 97 THR A O 1
ATOM 783 N N . TYR A 1 98 ? 27.293 23.015 2.057 1.00 75.06 98 TYR A N 1
ATOM 784 C CA . TYR A 1 98 ? 27.059 24.222 1.277 1.00 75.06 98 TYR A CA 1
ATOM 785 C C . TYR A 1 98 ? 26.906 23.839 -0.197 1.00 75.06 98 TYR A C 1
ATOM 787 O O . TYR A 1 98 ? 27.871 23.478 -0.867 1.00 75.06 98 TYR A O 1
ATOM 795 N N . LYS A 1 99 ? 25.676 23.898 -0.707 1.00 74.81 99 LYS A N 1
ATOM 796 C CA . LYS A 1 99 ? 25.413 23.834 -2.147 1.00 74.81 99 LYS A CA 1
ATOM 797 C C . LYS A 1 99 ? 25.423 25.261 -2.679 1.00 74.81 99 LYS A C 1
ATOM 799 O O . LYS A 1 99 ? 24.645 26.089 -2.208 1.00 74.81 99 LYS A O 1
ATOM 804 N N . SER A 1 100 ? 26.297 25.561 -3.638 1.00 78.06 100 SER A N 1
ATOM 805 C CA . SER A 1 100 ? 26.287 26.859 -4.313 1.00 78.06 100 SER A CA 1
ATOM 806 C C . SER A 1 100 ? 24.955 27.031 -5.046 1.00 78.06 100 SER A C 1
ATOM 808 O O . SER A 1 100 ? 24.628 26.241 -5.928 1.00 78.06 100 SER A O 1
ATOM 810 N N . GLN A 1 101 ? 24.185 28.055 -4.676 1.00 79.94 101 GLN A N 1
ATOM 811 C CA . GLN A 1 101 ? 22.933 28.419 -5.354 1.00 79.94 101 GLN A CA 1
ATOM 812 C C . GLN A 1 101 ? 23.170 29.248 -6.622 1.00 79.94 101 GLN A C 1
ATOM 814 O O . GLN A 1 101 ? 22.221 29.569 -7.331 1.00 79.94 101 GLN A O 1
ATOM 819 N N . LEU A 1 102 ? 24.424 29.614 -6.893 1.00 82.81 102 LEU A N 1
ATOM 820 C CA . LEU A 1 102 ? 24.784 30.358 -8.088 1.00 82.81 102 LEU A CA 1
ATOM 821 C C . LEU A 1 102 ? 24.639 29.431 -9.302 1.00 82.81 102 LEU A C 1
ATOM 823 O O . LEU A 1 102 ? 25.325 28.403 -9.348 1.00 82.81 102 LEU A O 1
ATOM 827 N N . PRO A 1 103 ? 23.749 29.754 -10.257 1.00 78.44 103 PRO A N 1
ATOM 828 C CA . PRO A 1 103 ? 23.697 29.029 -11.512 1.00 78.44 103 PRO A CA 1
ATOM 829 C C . PRO A 1 103 ? 25.053 29.187 -12.202 1.00 78.44 103 PRO A C 1
ATOM 831 O O . PRO A 1 103 ? 25.589 30.289 -12.308 1.00 78.44 103 PRO A O 1
ATOM 834 N N . MET A 1 104 ? 25.639 28.064 -12.603 1.00 79.88 104 MET A N 1
ATOM 835 C CA . MET A 1 104 ? 26.849 28.074 -13.408 1.00 79.88 104 MET A CA 1
ATOM 836 C C . MET A 1 104 ? 26.421 28.129 -14.870 1.00 79.88 104 MET A C 1
ATOM 838 O O . MET A 1 104 ? 25.798 27.185 -15.362 1.00 79.88 104 MET A O 1
ATOM 842 N N . ASP A 1 105 ? 26.761 29.217 -15.554 1.00 78.38 105 ASP A N 1
ATOM 843 C CA . ASP A 1 105 ? 26.557 29.343 -16.995 1.00 78.38 105 ASP A CA 1
ATOM 844 C C . ASP A 1 105 ? 27.603 28.487 -17.720 1.00 78.38 105 ASP A C 1
ATOM 846 O O . ASP A 1 105 ? 28.691 28.938 -18.075 1.00 78.38 105 ASP A O 1
ATOM 850 N N . ILE A 1 106 ? 27.294 27.197 -17.883 1.00 80.56 106 ILE A N 1
ATOM 851 C CA . ILE A 1 106 ? 28.126 26.241 -18.623 1.00 80.56 106 ILE A CA 1
ATOM 852 C C . ILE A 1 106 ? 27.624 26.183 -20.065 1.00 80.56 106 ILE A C 1
ATOM 854 O O . ILE A 1 106 ? 27.041 25.187 -20.504 1.00 80.56 106 ILE A O 1
ATOM 858 N N . ASP A 1 107 ? 27.856 27.258 -20.811 1.00 82.25 107 ASP A N 1
ATOM 859 C CA . ASP A 1 107 ? 27.686 27.239 -22.258 1.00 82.25 107 ASP A CA 1
ATOM 860 C C . ASP A 1 107 ? 29.028 26.968 -22.931 1.00 82.25 107 ASP A C 1
ATOM 862 O O . ASP A 1 107 ? 29.983 27.740 -22.863 1.00 82.25 107 ASP A O 1
ATOM 866 N N . THR A 1 108 ? 29.112 25.807 -23.573 1.00 83.44 108 THR A N 1
ATOM 867 C CA . THR A 1 108 ? 30.276 25.423 -24.368 1.00 83.44 108 THR A CA 1
ATOM 868 C C . THR A 1 108 ? 30.107 25.919 -25.798 1.00 83.44 108 THR A C 1
ATOM 870 O O . THR A 1 108 ? 29.002 25.930 -26.341 1.00 83.44 108 THR A O 1
ATOM 873 N N . ILE A 1 109 ? 31.222 26.264 -26.446 1.00 85.62 109 ILE A N 1
ATOM 874 C CA . ILE A 1 109 ? 31.256 26.732 -27.844 1.00 85.62 109 ILE A CA 1
ATOM 875 C C . ILE A 1 109 ? 30.551 25.737 -28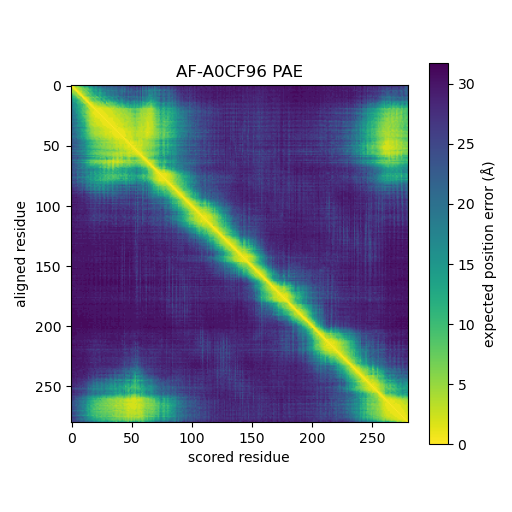.780 1.00 85.62 109 ILE A C 1
ATOM 877 O O . ILE A 1 109 ? 29.893 26.122 -29.742 1.00 85.62 109 ILE A O 1
ATOM 881 N N . GLN A 1 110 ? 30.621 24.439 -28.483 1.00 83.69 110 GLN A N 1
ATOM 882 C CA . GLN A 1 110 ? 29.946 23.417 -29.275 1.00 83.69 110 GLN A CA 1
ATOM 883 C C . GLN A 1 110 ? 28.414 23.537 -29.205 1.00 83.69 110 GLN A C 1
ATOM 885 O O . GLN A 1 110 ? 27.741 23.339 -30.211 1.00 83.69 110 GLN A O 1
ATOM 890 N N . ARG A 1 111 ? 27.855 23.909 -28.049 1.00 82.38 111 ARG A N 1
ATOM 891 C CA . ARG A 1 111 ? 26.406 24.040 -27.853 1.00 82.38 111 ARG A CA 1
ATOM 892 C C . ARG A 1 111 ? 25.831 25.274 -28.549 1.00 82.38 111 ARG A C 1
ATOM 894 O O . ARG A 1 111 ? 24.706 25.220 -29.036 1.00 82.38 111 ARG A O 1
ATOM 901 N N . SER A 1 112 ? 26.604 26.359 -28.629 1.00 84.19 112 SER A N 1
ATOM 902 C CA . SER A 1 112 ? 26.213 27.561 -29.374 1.00 84.19 112 SER A CA 1
ATOM 903 C C . SER A 1 112 ? 26.401 27.406 -30.885 1.00 84.19 112 SER A C 1
ATOM 905 O O . SER A 1 112 ? 25.596 27.928 -31.649 1.00 84.19 112 SER A O 1
ATOM 907 N N . THR A 1 113 ? 27.421 26.660 -31.321 1.00 86.44 113 THR A N 1
ATOM 908 C CA . THR A 1 113 ? 27.760 26.527 -32.750 1.00 86.44 113 THR A CA 1
ATOM 909 C C . THR A 1 113 ? 26.948 25.436 -33.459 1.00 86.44 113 THR A C 1
ATOM 911 O O . THR A 1 113 ? 26.642 25.577 -34.639 1.00 86.44 113 THR A O 1
ATOM 914 N N . TYR A 1 114 ? 26.562 24.361 -32.763 1.00 77.88 114 TYR A N 1
ATOM 915 C CA . TYR A 1 114 ? 25.808 23.235 -33.333 1.00 77.88 114 TYR A CA 1
ATOM 916 C C . TYR A 1 114 ? 24.361 23.219 -32.831 1.00 77.88 114 TYR A C 1
ATOM 918 O O . TYR A 1 114 ? 23.927 22.289 -32.148 1.00 77.88 114 TYR A O 1
ATOM 926 N N . GLN A 1 115 ? 23.601 24.262 -33.156 1.00 80.75 115 GLN A N 1
ATOM 927 C CA . GLN A 1 115 ? 22.156 24.257 -32.938 1.00 80.75 115 GLN A CA 1
ATOM 928 C C . GLN A 1 115 ? 21.471 23.447 -34.045 1.00 80.75 115 GLN A C 1
ATOM 930 O O . GLN A 1 115 ? 21.868 23.507 -35.208 1.00 80.75 115 GLN A O 1
ATOM 935 N N . GLY A 1 116 ? 20.453 22.661 -33.686 1.00 79.75 116 GLY A N 1
ATOM 936 C CA . GLY A 1 116 ? 19.680 21.901 -34.666 1.00 79.75 116 GLY A CA 1
ATOM 937 C C . GLY A 1 116 ? 19.041 22.851 -35.675 1.00 79.75 116 GLY A C 1
ATOM 938 O O . GLY A 1 116 ? 18.278 23.734 -35.289 1.00 79.75 116 GLY A O 1
ATOM 939 N N . HIS A 1 117 ? 19.363 22.688 -36.958 1.00 79.81 117 HIS A N 1
ATOM 940 C CA . HIS A 1 117 ? 18.742 23.487 -38.006 1.00 79.81 117 HIS A CA 1
ATOM 941 C C . HIS A 1 117 ? 17.237 23.169 -38.048 1.00 79.81 117 HIS A C 1
ATOM 943 O O . HIS A 1 117 ? 16.886 22.002 -38.241 1.00 79.81 117 HIS A O 1
ATOM 949 N N . PRO A 1 118 ? 16.344 24.164 -37.885 1.00 78.12 118 PRO A N 1
ATOM 950 C CA . PRO A 1 118 ? 14.894 23.937 -37.866 1.00 78.12 118 PRO A CA 1
ATOM 951 C C . PRO A 1 118 ? 14.373 23.350 -39.186 1.00 78.12 118 PRO A C 1
ATOM 953 O O . PRO A 1 118 ? 13.339 22.688 -39.205 1.00 78.12 118 PRO A O 1
ATOM 956 N N . ASP A 1 119 ? 15.137 23.521 -40.266 1.00 77.06 119 ASP A N 1
ATOM 957 C CA . ASP A 1 119 ? 14.793 23.056 -41.609 1.00 77.06 119 ASP A CA 1
ATOM 958 C C . ASP A 1 119 ? 15.430 21.706 -41.975 1.00 77.06 119 ASP A C 1
ATOM 960 O O . ASP A 1 119 ? 15.264 21.222 -43.099 1.00 77.06 119 ASP A O 1
ATOM 964 N N . ALA A 1 120 ? 16.158 21.071 -41.048 1.00 72.56 120 ALA A N 1
ATOM 965 C CA . ALA A 1 120 ? 16.724 19.746 -41.266 1.00 72.56 120 ALA A CA 1
ATOM 966 C C . ALA A 1 120 ? 15.608 18.694 -41.238 1.00 72.56 120 ALA A C 1
ATOM 968 O O . ALA A 1 120 ? 15.308 18.084 -40.210 1.00 72.56 120 ALA A O 1
ATOM 969 N N . LYS A 1 121 ? 14.979 18.471 -42.394 1.00 72.94 121 LYS A N 1
ATOM 970 C CA . LYS A 1 121 ? 14.066 17.345 -42.579 1.00 72.94 121 LYS A CA 1
ATOM 971 C C . LYS A 1 121 ? 14.864 16.047 -42.407 1.00 72.94 121 LYS A C 1
ATOM 973 O O . LYS A 1 121 ? 15.932 15.922 -43.015 1.00 72.94 121 LYS A O 1
ATOM 978 N N . PRO A 1 122 ? 14.393 15.090 -41.588 1.00 71.88 122 PRO A N 1
ATOM 979 C CA . PRO A 1 122 ? 15.042 13.792 -41.487 1.00 71.88 122 PRO A CA 1
ATOM 980 C C . PRO A 1 122 ? 15.123 13.186 -42.887 1.00 71.88 122 PRO A C 1
ATOM 982 O O . PRO A 1 122 ? 14.146 13.230 -43.634 1.00 71.88 122 PRO A O 1
ATOM 985 N N . ALA A 1 123 ? 16.297 12.667 -43.253 1.00 72.06 123 ALA A N 1
ATOM 986 C CA . ALA A 1 123 ? 16.478 12.019 -44.543 1.00 72.06 123 ALA A CA 1
ATOM 987 C C . ALA A 1 123 ? 15.417 10.923 -44.689 1.00 72.06 123 ALA A C 1
ATOM 989 O O . ALA A 1 123 ? 15.343 10.017 -43.853 1.00 72.06 123 ALA A O 1
ATOM 990 N N . GLU A 1 124 ? 14.571 11.039 -45.713 1.00 71.06 124 GLU A N 1
ATOM 991 C CA . GLU A 1 124 ? 13.520 10.063 -45.965 1.00 71.06 124 GLU A CA 1
ATOM 992 C C . GLU A 1 124 ? 14.174 8.694 -46.152 1.00 71.06 124 GLU A C 1
ATOM 994 O O . GLU A 1 124 ? 15.007 8.471 -47.035 1.00 71.06 124 GLU A O 1
ATOM 999 N N . SER A 1 125 ? 13.844 7.778 -45.246 1.00 64.38 125 SER A N 1
ATOM 1000 C CA . SER A 1 125 ? 14.318 6.408 -45.302 1.00 64.38 125 SER A CA 1
ATOM 1001 C C . SER A 1 125 ? 13.745 5.767 -46.568 1.00 64.38 125 SER A C 1
ATOM 1003 O O . SER A 1 125 ? 12.585 5.371 -46.603 1.00 64.38 125 SER A O 1
ATOM 1005 N N . LEU A 1 126 ? 14.581 5.611 -47.596 1.00 67.25 126 LEU A N 1
ATOM 1006 C CA . LEU A 1 126 ? 14.267 4.888 -48.837 1.00 67.25 126 LEU A CA 1
ATOM 1007 C C . LEU A 1 126 ? 14.110 3.367 -48.632 1.00 67.25 126 LEU A C 1
ATOM 1009 O O . LEU A 1 126 ? 14.065 2.610 -49.601 1.00 67.25 126 LEU A O 1
ATOM 1013 N N . LYS A 1 127 ? 14.071 2.884 -47.383 1.00 70.38 127 LYS A N 1
ATOM 1014 C CA . LYS A 1 127 ? 13.857 1.466 -47.103 1.00 70.38 127 LYS A CA 1
ATOM 1015 C C . LYS A 1 127 ? 12.364 1.150 -47.240 1.00 70.38 127 LYS A C 1
ATOM 1017 O O . LYS A 1 127 ? 11.571 1.733 -46.503 1.00 70.38 127 LYS A O 1
ATOM 1022 N N . PRO A 1 128 ? 11.971 0.238 -48.146 1.00 72.19 128 PRO A N 1
ATOM 1023 C CA . PRO A 1 128 ? 10.582 -0.185 -48.255 1.00 72.19 128 PRO A CA 1
ATOM 1024 C C . PRO A 1 128 ? 10.138 -0.844 -46.945 1.00 72.19 128 PRO A C 1
ATOM 1026 O O . PRO A 1 128 ? 10.872 -1.658 -46.378 1.00 72.19 128 PRO A O 1
ATOM 1029 N N . GLU A 1 129 ? 8.942 -0.493 -46.466 1.00 69.12 129 GLU A N 1
ATOM 1030 C CA . GLU A 1 129 ? 8.349 -1.113 -45.281 1.00 69.12 129 GLU A CA 1
ATOM 1031 C C . GLU A 1 129 ? 8.237 -2.625 -45.480 1.00 69.12 129 GLU A C 1
ATOM 1033 O O . GLU A 1 129 ? 7.555 -3.129 -46.379 1.00 69.12 129 GLU A O 1
ATOM 1038 N N . GLN A 1 130 ? 8.929 -3.368 -44.621 1.00 71.06 130 GLN A N 1
ATOM 1039 C CA . GLN A 1 130 ? 8.866 -4.816 -44.615 1.00 71.06 130 GLN A CA 1
ATOM 1040 C C . GLN A 1 130 ? 7.526 -5.228 -43.998 1.00 71.06 130 GLN A C 1
ATOM 1042 O O . GLN A 1 130 ? 7.293 -5.037 -42.805 1.00 71.06 130 GLN A O 1
ATOM 1047 N N . LYS A 1 131 ? 6.623 -5.780 -44.815 1.00 69.38 131 LYS A N 1
ATOM 1048 C CA . LYS A 1 131 ? 5.331 -6.281 -44.332 1.00 69.38 131 LYS A CA 1
ATOM 1049 C C . LYS A 1 131 ? 5.562 -7.468 -43.401 1.00 69.38 131 LYS A C 1
ATOM 1051 O O . LYS A 1 131 ? 5.916 -8.558 -43.848 1.00 69.38 131 LYS A O 1
ATOM 1056 N N . VAL A 1 132 ? 5.345 -7.252 -42.108 1.00 67.62 132 VAL A N 1
ATOM 1057 C CA . VAL A 1 132 ? 5.367 -8.315 -41.105 1.00 67.62 132 VAL A CA 1
ATOM 1058 C C . VAL A 1 132 ? 4.032 -9.051 -41.168 1.00 67.62 132 VAL A C 1
ATOM 1060 O O . VAL A 1 132 ? 2.995 -8.528 -40.764 1.00 67.62 132 VAL A O 1
ATOM 1063 N N . PHE A 1 133 ? 4.053 -10.276 -41.687 1.00 69.81 133 PHE A N 1
ATOM 1064 C CA . PHE A 1 133 ? 2.907 -11.175 -41.616 1.00 69.81 133 PHE A CA 1
ATOM 1065 C C . PHE A 1 133 ? 2.846 -11.801 -40.221 1.00 69.81 133 PHE A C 1
ATOM 1067 O O . PHE A 1 133 ? 3.559 -12.754 -39.916 1.00 69.81 133 PHE A O 1
ATOM 1074 N N . LEU A 1 134 ? 1.988 -11.249 -39.364 1.00 61.12 134 LEU A N 1
ATOM 1075 C CA . LEU A 1 134 ? 1.650 -11.834 -38.069 1.00 61.12 134 LEU A CA 1
ATOM 1076 C C . LEU A 1 134 ? 0.633 -12.957 -38.281 1.00 61.12 134 LEU A C 1
ATOM 1078 O O . LEU A 1 134 ? -0.575 -12.739 -38.221 1.00 61.12 134 LEU A O 1
ATOM 1082 N N . ILE A 1 135 ? 1.128 -14.163 -38.554 1.00 74.62 135 ILE A N 1
ATOM 1083 C CA . ILE A 1 135 ? 0.300 -15.369 -38.497 1.00 74.62 135 ILE A CA 1
ATOM 1084 C C . ILE A 1 135 ? 0.191 -15.764 -37.016 1.00 74.62 135 ILE A C 1
ATOM 1086 O O . ILE A 1 135 ? 1.222 -16.051 -36.400 1.00 74.62 135 ILE A O 1
ATOM 1090 N N . PRO A 1 136 ? -1.010 -15.765 -36.409 1.00 64.12 136 PRO A N 1
ATOM 1091 C CA . PRO A 1 136 ? -1.161 -16.191 -35.028 1.00 64.12 136 PRO A CA 1
ATOM 1092 C C . PRO A 1 136 ? -0.836 -17.681 -34.927 1.00 64.12 136 PRO A C 1
ATOM 1094 O O . PRO A 1 136 ? -1.464 -18.527 -35.562 1.00 64.12 136 PRO A O 1
ATOM 1097 N N . PHE A 1 137 ? 0.171 -18.000 -34.123 1.00 67.12 137 PHE A N 1
ATOM 1098 C CA . PHE A 1 137 ? 0.564 -19.372 -33.850 1.00 67.12 137 PHE A CA 1
ATOM 1099 C C . PHE A 1 137 ? -0.457 -20.010 -32.900 1.00 67.12 137 PHE A C 1
ATOM 1101 O O . PHE A 1 137 ? -0.409 -19.811 -31.687 1.00 67.12 137 PHE A O 1
ATOM 1108 N N . SER A 1 138 ? -1.405 -20.765 -33.456 1.00 64.25 138 SER A N 1
ATOM 1109 C CA . SER A 1 138 ? -2.449 -21.488 -32.719 1.00 64.25 138 SER A CA 1
ATOM 1110 C C . SER A 1 138 ? -1.977 -22.868 -32.253 1.00 64.25 138 SER A C 1
ATOM 1112 O O . SER A 1 138 ? -2.604 -23.891 -32.517 1.00 64.25 138 SER A O 1
ATOM 1114 N N . SER A 1 139 ? -0.856 -22.914 -31.539 1.00 58.94 139 SER A N 1
ATOM 1115 C CA . SER A 1 139 ? -0.407 -24.132 -30.865 1.00 58.94 139 SER A CA 1
ATOM 1116 C C . SER A 1 139 ? -0.615 -23.970 -29.362 1.00 58.94 139 SER A C 1
ATOM 1118 O O . SER A 1 139 ? 0.168 -23.359 -28.633 1.00 58.94 139 SER A O 1
ATOM 1120 N N . SER A 1 140 ? -1.749 -24.495 -28.905 1.00 67.50 140 SER A N 1
ATOM 1121 C CA . SER A 1 140 ? -2.008 -24.778 -27.498 1.00 67.50 140 SER A CA 1
ATOM 1122 C C . SER A 1 140 ? -2.096 -26.289 -27.346 1.00 67.50 140 SER A C 1
ATOM 1124 O O . SER A 1 140 ? -2.974 -26.920 -27.932 1.00 67.50 140 SER A O 1
ATOM 1126 N N . SER A 1 141 ? -1.194 -26.886 -26.572 1.00 72.06 141 SER A N 1
ATOM 1127 C CA . SER A 1 141 ? -1.348 -28.284 -26.178 1.00 72.06 141 SER A CA 1
ATOM 1128 C C . SER A 1 141 ? -2.583 -28.426 -25.287 1.00 72.06 141 SER A C 1
ATOM 1130 O O . SER A 1 141 ? -2.876 -27.523 -24.500 1.00 72.06 141 SER A O 1
ATOM 1132 N N . ALA A 1 142 ? -3.283 -29.563 -25.369 1.00 74.12 142 ALA A N 1
ATOM 1133 C CA . ALA A 1 142 ? -4.413 -29.870 -24.481 1.00 74.12 142 ALA A CA 1
ATOM 1134 C C . ALA A 1 142 ? -4.036 -29.670 -22.999 1.00 74.12 142 ALA A C 1
ATOM 1136 O O . ALA A 1 142 ? -4.775 -29.078 -22.224 1.00 74.12 142 ALA A O 1
ATOM 1137 N N . TYR A 1 143 ? -2.788 -29.993 -22.656 1.00 74.00 143 TYR A N 1
ATOM 1138 C CA . TYR A 1 143 ? -2.216 -29.767 -21.332 1.00 74.00 143 TYR A CA 1
ATOM 1139 C C . TYR A 1 143 ? -2.267 -28.303 -20.852 1.00 74.00 143 TYR A C 1
ATOM 1141 O O . TYR A 1 143 ? -2.535 -28.044 -19.683 1.00 74.00 143 TYR A O 1
ATOM 1149 N N . ARG A 1 144 ? -2.029 -27.319 -21.732 1.00 69.19 144 ARG A N 1
ATOM 1150 C CA . ARG A 1 144 ? -2.086 -25.891 -21.366 1.00 69.19 144 ARG A CA 1
ATOM 1151 C C . ARG A 1 144 ? -3.521 -25.415 -21.106 1.00 69.19 144 ARG A C 1
ATOM 1153 O O . ARG A 1 144 ? -3.698 -24.451 -20.366 1.00 69.19 144 ARG A O 1
ATOM 1160 N N . LEU A 1 145 ? -4.511 -26.064 -21.721 1.00 70.38 145 LEU A N 1
ATOM 1161 C CA . LEU A 1 145 ? -5.932 -25.787 -21.500 1.00 70.38 145 LEU A CA 1
ATOM 1162 C C . LEU A 1 145 ? -6.411 -26.390 -20.175 1.00 70.38 145 LEU A C 1
ATOM 1164 O O . LEU A 1 145 ? -7.109 -25.714 -19.424 1.00 70.38 145 LEU A O 1
ATOM 1168 N N . ASP A 1 146 ? -5.968 -27.606 -19.856 1.00 75.12 146 ASP A N 1
ATOM 1169 C CA . ASP A 1 146 ? -6.439 -28.337 -18.673 1.00 75.12 146 ASP A CA 1
ATOM 1170 C C . ASP A 1 146 ? -5.723 -27.925 -17.373 1.00 75.12 146 ASP A C 1
ATOM 1172 O O . ASP A 1 146 ? -6.290 -28.026 -16.286 1.00 75.12 146 ASP A O 1
ATOM 1176 N N . TYR A 1 147 ? -4.495 -27.402 -17.465 1.00 65.94 147 TYR A N 1
ATOM 1177 C CA . TYR A 1 147 ? -3.678 -26.983 -16.317 1.00 65.94 147 TYR A CA 1
ATOM 1178 C C . TYR A 1 147 ? -3.372 -25.480 -16.335 1.00 65.94 147 TYR A C 1
ATOM 1180 O O . TYR A 1 147 ? -2.226 -25.051 -16.165 1.00 65.94 147 TYR A O 1
ATOM 1188 N N . ALA A 1 148 ? -4.399 -24.653 -16.537 1.00 63.19 148 ALA A N 1
ATOM 1189 C CA . ALA A 1 148 ? -4.284 -23.202 -16.427 1.00 63.19 148 ALA A CA 1
ATOM 1190 C C . ALA A 1 148 ? -3.973 -22.801 -14.974 1.00 63.19 148 ALA A C 1
ATOM 1192 O O . ALA A 1 148 ? -4.874 -22.686 -14.151 1.00 63.19 148 ALA A O 1
ATOM 1193 N N . GLY A 1 149 ? -2.677 -22.634 -14.683 1.00 60.19 149 GLY A N 1
ATOM 1194 C CA . GLY A 1 149 ? -2.078 -22.066 -13.472 1.00 60.19 149 GLY A CA 1
ATOM 1195 C C . GLY A 1 149 ? -3.031 -21.852 -12.299 1.00 60.19 149 GLY A C 1
ATOM 1196 O O . GLY A 1 149 ? -3.406 -20.717 -12.011 1.00 60.19 149 GLY A O 1
ATOM 1197 N N . GLY A 1 150 ? -3.389 -22.936 -11.606 1.00 59.91 150 GLY A N 1
ATOM 1198 C CA . GLY A 1 150 ? -4.009 -22.845 -10.292 1.00 59.91 150 GLY A CA 1
ATOM 1199 C C . GLY A 1 150 ? -3.044 -22.099 -9.383 1.00 59.91 150 GLY A C 1
ATOM 1200 O O . GLY A 1 150 ? -2.007 -22.643 -9.005 1.00 59.91 150 GLY A O 1
ATOM 1201 N N . GLY A 1 151 ? -3.338 -20.827 -9.112 1.00 56.66 151 GLY A N 1
ATOM 1202 C CA . GLY A 1 151 ? -2.507 -19.967 -8.284 1.00 56.66 151 GLY A CA 1
ATOM 1203 C C . GLY A 1 151 ? -2.339 -20.594 -6.909 1.00 56.66 151 GLY A C 1
ATOM 1204 O O . GLY A 1 151 ? -3.231 -20.509 -6.068 1.00 56.66 151 GLY A O 1
ATOM 1205 N N . MET A 1 152 ? -1.199 -21.241 -6.684 1.00 56.81 152 MET A N 1
ATOM 1206 C CA . MET A 1 152 ? -0.825 -21.716 -5.365 1.00 56.81 152 MET A CA 1
ATOM 1207 C C . MET A 1 152 ? -0.535 -20.483 -4.518 1.00 56.81 152 MET A C 1
ATOM 1209 O O . MET A 1 152 ? 0.449 -19.775 -4.738 1.00 56.81 152 MET A O 1
ATOM 1213 N N . SER A 1 153 ? -1.404 -20.205 -3.550 1.00 60.59 153 SER A N 1
ATOM 1214 C CA . SER A 1 153 ? -1.048 -19.305 -2.466 1.00 60.59 153 SER A CA 1
ATOM 1215 C C . SER A 1 153 ? 0.183 -19.891 -1.774 1.00 60.59 153 SER A C 1
ATOM 1217 O O . SER A 1 153 ? 0.197 -21.052 -1.363 1.00 60.59 153 SER A O 1
ATOM 1219 N N . SER A 1 154 ? 1.263 -19.112 -1.696 1.00 53.69 154 SER A N 1
ATOM 1220 C CA . SER A 1 154 ? 2.477 -19.556 -1.020 1.00 53.69 154 SER A CA 1
ATOM 1221 C C . SER A 1 154 ? 2.161 -19.757 0.464 1.00 53.69 154 SER A C 1
ATOM 1223 O O . SER A 1 154 ? 1.989 -18.782 1.204 1.00 53.69 154 SER A O 1
ATOM 1225 N N . LEU A 1 155 ? 2.069 -21.013 0.901 1.00 61.62 155 LEU A N 1
ATOM 1226 C CA . LEU A 1 155 ? 2.042 -21.350 2.318 1.00 61.62 155 LEU A CA 1
ATOM 1227 C C . LEU A 1 155 ? 3.350 -20.849 2.941 1.00 61.62 155 LEU A C 1
ATOM 1229 O O . LEU A 1 155 ? 4.440 -21.238 2.524 1.00 61.62 155 LEU A O 1
ATOM 1233 N N . LYS A 1 156 ? 3.245 -19.953 3.928 1.00 61.22 156 LYS A N 1
ATOM 1234 C CA . LYS A 1 156 ? 4.391 -19.499 4.724 1.00 61.22 156 LYS A CA 1
ATOM 1235 C C . LYS A 1 156 ? 4.807 -20.627 5.660 1.00 61.22 156 LYS A C 1
ATOM 1237 O O . LYS A 1 156 ? 4.286 -20.750 6.765 1.00 61.22 156 LYS A O 1
ATOM 1242 N N . ILE A 1 157 ? 5.723 -21.461 5.192 1.00 62.22 157 ILE A N 1
ATOM 1243 C CA . ILE A 1 157 ? 6.374 -22.480 6.007 1.00 62.22 157 ILE A CA 1
ATOM 1244 C C . ILE A 1 157 ? 7.482 -21.770 6.788 1.00 62.22 157 ILE A C 1
ATOM 1246 O O . ILE A 1 157 ? 8.466 -21.321 6.203 1.00 62.22 157 ILE A O 1
ATOM 1250 N N . ASN A 1 158 ? 7.311 -21.624 8.103 1.00 63.16 158 ASN A N 1
ATOM 1251 C CA . ASN A 1 158 ? 8.416 -21.207 8.964 1.00 63.16 158 ASN A CA 1
ATOM 1252 C C . ASN A 1 158 ? 9.474 -22.324 8.952 1.00 63.16 158 ASN A C 1
ATOM 1254 O O . ASN A 1 158 ? 9.104 -23.484 9.162 1.00 63.16 158 ASN A O 1
ATOM 1258 N N . PRO A 1 159 ? 10.757 -22.018 8.696 1.00 65.50 159 PRO A N 1
ATOM 1259 C CA . PRO A 1 159 ? 11.780 -23.047 8.615 1.00 65.50 159 PRO A CA 1
ATOM 1260 C C . PRO A 1 159 ? 11.934 -23.745 9.977 1.00 65.50 159 PRO A C 1
ATOM 1262 O O . PRO A 1 159 ? 12.005 -23.067 11.007 1.00 65.50 159 PRO A O 1
ATOM 1265 N N . PRO A 1 160 ? 11.965 -25.088 10.011 1.00 62.16 160 PRO A N 1
ATOM 1266 C CA . PRO A 1 160 ? 12.186 -25.831 11.241 1.00 62.16 160 PRO A CA 1
ATOM 1267 C C . PRO A 1 160 ? 13.581 -25.510 11.790 1.00 62.16 160 PRO A C 1
ATOM 1269 O O . PRO A 1 160 ? 14.580 -25.599 11.081 1.00 62.16 160 PRO A O 1
ATOM 1272 N N . HIS A 1 161 ? 13.640 -25.141 13.069 1.00 59.75 161 HIS A N 1
ATOM 1273 C CA . HIS A 1 161 ? 14.852 -24.796 13.820 1.00 59.75 161 HIS A CA 1
ATOM 1274 C C . HIS A 1 161 ? 15.703 -26.045 14.139 1.00 59.75 161 HIS A C 1
ATOM 1276 O O . HIS A 1 161 ? 16.057 -26.293 15.288 1.00 59.75 161 HIS A O 1
ATOM 1282 N N . HIS A 1 162 ? 16.009 -26.868 13.135 1.00 58.09 162 HIS A N 1
ATOM 1283 C CA . HIS A 1 162 ? 16.836 -28.059 13.305 1.00 58.09 162 HIS A CA 1
ATOM 1284 C C . HIS A 1 162 ? 18.137 -27.916 12.501 1.00 58.09 162 HIS A C 1
ATOM 1286 O O . HIS A 1 162 ? 18.077 -27.868 11.270 1.00 58.09 162 HIS A O 1
ATOM 1292 N N . PRO A 1 163 ? 19.317 -27.849 13.153 1.00 62.34 163 PRO A N 1
ATOM 1293 C CA . PRO A 1 163 ? 20.603 -27.758 12.473 1.00 62.34 163 PRO A CA 1
ATOM 1294 C C . PRO A 1 163 ? 20.910 -29.122 11.855 1.00 62.34 163 PRO A C 1
ATOM 1296 O O . PRO A 1 163 ? 21.459 -30.011 12.494 1.00 62.34 163 PRO A O 1
ATOM 1299 N N . THR A 1 164 ? 20.461 -29.317 10.622 1.00 58.78 164 THR A N 1
ATOM 1300 C CA . THR A 1 164 ? 20.744 -30.522 9.824 1.00 58.78 164 THR A CA 1
ATOM 1301 C C . THR A 1 164 ? 21.674 -30.228 8.653 1.00 58.78 164 THR A C 1
ATOM 1303 O O . THR A 1 164 ? 21.968 -31.119 7.863 1.00 58.78 164 THR A O 1
ATOM 1306 N N . VAL A 1 165 ? 22.205 -29.005 8.568 1.00 56.81 165 VAL A N 1
ATOM 1307 C CA . VAL A 1 165 ? 23.373 -28.726 7.735 1.00 56.81 165 VAL A CA 1
ATOM 1308 C C . VAL A 1 165 ? 24.595 -29.028 8.590 1.00 56.81 165 VAL A C 1
ATOM 1310 O O . VAL A 1 165 ? 24.973 -28.244 9.454 1.00 56.81 165 VAL A O 1
ATOM 1313 N N . VAL A 1 166 ? 25.181 -30.203 8.384 1.00 62.66 166 VAL A N 1
ATOM 1314 C CA . VAL A 1 166 ? 26.593 -30.389 8.710 1.00 62.66 166 VAL A CA 1
ATOM 1315 C C . VAL A 1 166 ? 27.347 -29.454 7.771 1.00 62.66 166 VAL A C 1
ATOM 1317 O O . VAL A 1 166 ? 27.154 -29.548 6.558 1.00 62.66 166 VAL A O 1
ATOM 1320 N N . ASP A 1 167 ? 28.138 -28.534 8.324 1.00 62.16 167 ASP A N 1
ATOM 1321 C CA . ASP A 1 167 ? 29.000 -27.632 7.558 1.00 62.16 167 ASP A CA 1
ATOM 1322 C C . ASP A 1 167 ? 29.927 -28.462 6.668 1.00 62.16 167 ASP A C 1
ATOM 1324 O O . ASP A 1 167 ? 30.970 -28.958 7.097 1.00 62.16 167 ASP A O 1
ATOM 1328 N N . MET A 1 168 ? 29.523 -28.662 5.417 1.00 63.19 168 MET A N 1
ATOM 1329 C CA . MET A 1 168 ? 30.364 -29.330 4.444 1.00 63.19 168 MET A CA 1
ATOM 1330 C C . MET A 1 168 ? 31.366 -28.288 3.945 1.00 63.19 168 MET A C 1
ATOM 1332 O O . MET A 1 168 ? 30.945 -27.261 3.402 1.00 63.19 168 MET A O 1
ATOM 1336 N N . PRO A 1 169 ? 32.679 -28.489 4.160 1.00 68.44 169 PRO A N 1
ATOM 1337 C CA . PRO A 1 169 ? 33.665 -27.498 3.780 1.00 68.44 169 PRO A CA 1
ATOM 1338 C C . PRO A 1 169 ? 33.617 -27.299 2.270 1.00 68.44 169 PRO A C 1
ATOM 1340 O O . PRO A 1 169 ? 33.552 -28.248 1.488 1.00 68.44 169 PRO A O 1
ATOM 1343 N N . MET A 1 170 ? 33.626 -26.037 1.867 1.00 70.94 170 MET A N 1
ATOM 1344 C CA . MET A 1 170 ? 33.545 -25.639 0.474 1.00 70.94 170 MET A CA 1
ATOM 1345 C C . MET A 1 170 ? 34.837 -26.048 -0.242 1.00 70.94 170 MET A C 1
ATOM 1347 O O . MET A 1 170 ? 35.873 -25.412 -0.081 1.00 70.94 170 MET A O 1
ATOM 1351 N N . THR A 1 171 ? 34.781 -27.128 -1.021 1.00 66.44 171 THR A N 1
ATOM 1352 C CA . THR A 1 171 ? 35.925 -27.674 -1.777 1.00 66.44 171 THR A CA 1
ATOM 1353 C C . THR A 1 171 ? 36.176 -26.955 -3.101 1.00 66.44 171 THR A C 1
ATOM 1355 O O . THR A 1 171 ? 37.063 -27.334 -3.863 1.00 66.44 171 THR A O 1
ATOM 1358 N N . THR A 1 172 ? 35.393 -25.927 -3.419 1.00 61.47 172 THR A N 1
ATOM 1359 C CA . THR A 1 172 ? 35.566 -25.152 -4.645 1.00 61.47 172 THR A CA 1
ATOM 1360 C C . THR A 1 172 ? 36.624 -24.080 -4.434 1.00 61.47 172 THR A C 1
ATOM 1362 O O . THR A 1 172 ? 36.320 -22.958 -4.025 1.00 61.47 172 THR A O 1
ATOM 1365 N N . HIS A 1 173 ? 37.866 -24.422 -4.748 1.00 69.88 173 HIS A N 1
ATOM 1366 C CA . HIS A 1 173 ? 38.877 -23.432 -5.078 1.00 69.88 173 HIS A CA 1
ATOM 1367 C C . HIS A 1 173 ? 38.679 -22.985 -6.526 1.00 69.88 173 HIS A C 1
ATOM 1369 O O . HIS A 1 173 ? 38.208 -23.739 -7.380 1.00 69.88 173 HIS A O 1
ATOM 1375 N N . SER A 1 174 ? 38.976 -21.720 -6.806 1.00 78.06 174 SER A N 1
ATOM 1376 C CA . SER A 1 174 ? 38.997 -21.265 -8.195 1.00 78.06 174 SER A CA 1
ATOM 1377 C C . SER A 1 174 ? 40.234 -21.833 -8.885 1.00 78.06 174 SER A C 1
ATOM 1379 O O . SER A 1 174 ? 41.301 -21.913 -8.280 1.00 78.06 174 SER A O 1
ATOM 1381 N N . THR A 1 175 ? 40.134 -22.128 -10.181 1.00 69.00 175 THR A N 1
ATOM 1382 C CA . THR A 1 175 ? 41.298 -22.527 -10.989 1.00 69.00 175 THR A CA 1
ATOM 1383 C C . THR A 1 175 ? 42.416 -21.482 -10.939 1.00 69.00 175 THR A C 1
ATOM 1385 O O . THR A 1 175 ? 43.584 -21.812 -11.104 1.00 69.00 175 THR A O 1
ATOM 1388 N N . TYR A 1 176 ? 42.094 -20.216 -10.666 1.00 67.81 176 TYR A N 1
ATOM 1389 C CA . TYR A 1 176 ? 43.088 -19.174 -10.425 1.00 67.81 176 TYR A CA 1
ATOM 1390 C C . TYR A 1 176 ? 43.881 -19.411 -9.129 1.00 67.81 176 TYR A C 1
ATOM 1392 O O . TYR A 1 176 ? 45.097 -19.252 -9.106 1.00 67.81 176 TYR A O 1
ATOM 1400 N N . GLN A 1 177 ? 43.214 -19.839 -8.058 1.00 69.00 177 GLN A N 1
ATOM 1401 C CA . GLN A 1 177 ? 43.854 -20.167 -6.786 1.00 69.00 177 GLN A CA 1
ATOM 1402 C C . GLN A 1 177 ? 44.776 -21.390 -6.927 1.00 69.00 177 GLN A C 1
ATOM 1404 O O . GLN A 1 177 ? 45.901 -21.363 -6.442 1.00 69.00 177 GLN A O 1
ATOM 1409 N N . ASP A 1 178 ? 44.369 -22.399 -7.693 1.00 68.50 178 ASP A N 1
ATOM 1410 C CA . ASP A 1 178 ? 45.199 -23.590 -7.914 1.00 68.50 178 ASP A CA 1
ATOM 1411 C C . ASP A 1 178 ? 46.414 -23.318 -8.820 1.00 68.50 178 ASP A C 1
ATOM 1413 O O . ASP A 1 178 ? 47.476 -23.912 -8.636 1.00 68.50 178 ASP A O 1
ATOM 1417 N N . ASN A 1 179 ? 46.292 -22.390 -9.777 1.00 72.00 179 ASN A N 1
ATOM 1418 C CA . ASN A 1 179 ? 47.343 -22.121 -10.766 1.00 72.00 179 ASN A CA 1
ATOM 1419 C C . ASN A 1 179 ? 48.311 -20.988 -10.382 1.00 72.00 179 ASN A C 1
ATOM 1421 O O . ASN A 1 179 ? 49.421 -20.941 -10.909 1.00 72.00 179 ASN A O 1
ATOM 1425 N N . PHE A 1 180 ? 47.924 -20.074 -9.484 1.00 62.88 180 PHE A N 1
ATOM 1426 C CA . PHE A 1 180 ? 48.723 -18.885 -9.146 1.00 62.88 180 PHE A CA 1
ATOM 1427 C C . PHE A 1 180 ? 49.237 -18.854 -7.702 1.00 62.88 180 PHE A C 1
ATOM 1429 O O . PHE A 1 180 ? 49.900 -17.888 -7.306 1.00 62.88 180 PHE A O 1
ATOM 1436 N N . TYR A 1 181 ? 49.009 -19.907 -6.908 1.00 59.41 181 TYR A N 1
ATOM 1437 C CA . TYR A 1 181 ? 49.744 -20.060 -5.656 1.00 59.41 181 TYR A CA 1
ATOM 1438 C C . TYR A 1 181 ? 51.225 -20.301 -5.957 1.00 59.41 181 TYR A C 1
ATOM 1440 O O . TYR A 1 181 ? 51.631 -21.278 -6.585 1.00 59.41 181 TYR A O 1
ATOM 1448 N N . LYS A 1 182 ? 52.031 -19.331 -5.530 1.00 58.94 182 LYS A N 1
ATOM 1449 C CA . LYS A 1 182 ? 53.461 -19.202 -5.798 1.00 58.94 182 LYS A CA 1
ATOM 1450 C C . LYS A 1 182 ? 54.210 -20.470 -5.382 1.00 58.94 182 LYS A C 1
ATOM 1452 O O . LYS A 1 182 ? 54.536 -20.632 -4.208 1.00 58.94 182 LYS A O 1
ATOM 1457 N N . LYS A 1 183 ? 54.578 -21.321 -6.341 1.00 64.19 183 LYS A N 1
ATOM 1458 C CA . LYS A 1 183 ? 55.794 -22.123 -6.181 1.00 64.19 183 LYS A CA 1
ATOM 1459 C C . LYS A 1 183 ? 56.959 -21.139 -6.322 1.00 64.19 183 LYS A C 1
ATOM 1461 O O . LYS A 1 183 ? 57.053 -20.504 -7.374 1.00 64.19 183 LYS A O 1
ATOM 1466 N N . PRO A 1 184 ? 57.790 -20.914 -5.289 1.00 64.19 184 PRO A N 1
ATOM 1467 C CA . PRO A 1 184 ? 58.985 -20.107 -5.469 1.00 64.19 184 PRO A CA 1
ATOM 1468 C C . PRO A 1 184 ? 59.836 -20.802 -6.531 1.00 64.19 184 PRO A C 1
ATOM 1470 O O . PRO A 1 184 ? 60.259 -21.939 -6.337 1.00 64.19 184 PRO A O 1
ATOM 1473 N N . ILE A 1 185 ? 60.014 -20.149 -7.678 1.00 63.59 185 ILE A N 1
ATOM 1474 C CA . ILE A 1 185 ? 60.869 -20.665 -8.745 1.00 63.59 185 ILE A CA 1
ATOM 1475 C C . ILE A 1 185 ? 62.282 -20.728 -8.153 1.00 63.59 185 ILE A C 1
ATOM 1477 O O . ILE A 1 185 ? 62.780 -19.689 -7.699 1.00 63.59 185 ILE A O 1
ATOM 1481 N N . PRO A 1 186 ? 62.923 -21.907 -8.085 1.00 65.06 186 PRO A N 1
ATOM 1482 C CA . PRO A 1 186 ? 64.287 -21.993 -7.598 1.00 65.06 186 PRO A CA 1
ATOM 1483 C C . PRO A 1 186 ? 65.177 -21.144 -8.509 1.00 65.06 186 PRO A C 1
ATOM 1485 O O . PRO A 1 186 ? 65.121 -21.236 -9.735 1.00 65.06 186 PRO A O 1
ATOM 1488 N N . ARG A 1 187 ? 65.981 -20.271 -7.892 1.00 60.84 187 ARG A N 1
ATOM 1489 C CA . ARG A 1 187 ? 66.779 -19.217 -8.548 1.00 60.84 187 ARG A CA 1
ATOM 1490 C C . ARG A 1 187 ? 67.685 -19.730 -9.679 1.00 60.84 187 ARG A C 1
ATOM 1492 O O . ARG A 1 187 ? 68.112 -18.945 -10.521 1.00 60.84 187 ARG A O 1
ATOM 1499 N N . GLU A 1 188 ? 67.963 -21.027 -9.705 1.00 65.38 188 GLU A N 1
ATOM 1500 C CA . GLU A 1 188 ? 68.849 -21.678 -10.667 1.00 65.38 188 GLU A CA 1
ATOM 1501 C C . GLU A 1 188 ? 68.203 -21.886 -12.051 1.00 65.38 188 GLU A C 1
ATOM 1503 O O . GLU A 1 188 ? 68.891 -21.770 -13.064 1.00 65.38 188 GLU A O 1
ATOM 1508 N N . GLU A 1 189 ? 66.882 -22.079 -12.145 1.00 58.66 189 GLU A N 1
ATOM 1509 C CA . GLU A 1 189 ? 66.216 -22.316 -13.440 1.00 58.66 189 GLU A CA 1
ATOM 1510 C C . GLU A 1 189 ? 66.062 -21.033 -14.274 1.00 58.66 189 GLU A C 1
ATOM 1512 O O . GLU A 1 189 ? 66.157 -21.067 -15.503 1.00 58.66 189 GLU A O 1
ATOM 1517 N N . PHE A 1 190 ? 65.922 -19.874 -13.623 1.00 58.22 190 PHE A N 1
ATOM 1518 C CA . PHE A 1 190 ? 65.727 -18.584 -14.300 1.00 58.22 190 PHE A CA 1
ATOM 1519 C C . PHE A 1 190 ? 66.976 -18.099 -15.062 1.00 58.22 190 PHE A C 1
ATOM 1521 O O . PHE A 1 190 ? 66.871 -17.342 -16.025 1.00 58.22 190 PHE A O 1
ATOM 1528 N N . LEU A 1 191 ? 68.170 -18.555 -14.666 1.00 58.50 191 LEU A N 1
ATOM 1529 C CA . LEU A 1 191 ? 69.432 -18.180 -15.315 1.00 58.50 191 LEU A CA 1
ATOM 1530 C C . LEU A 1 191 ? 69.740 -19.018 -16.568 1.00 58.50 191 LEU A C 1
ATOM 1532 O O . LEU A 1 191 ? 70.553 -18.604 -17.394 1.00 58.50 191 LEU A O 1
ATOM 1536 N N . THR A 1 192 ? 69.087 -20.172 -16.746 1.00 58.06 192 THR A N 1
ATOM 1537 C CA . THR A 1 192 ? 69.369 -21.084 -17.873 1.00 58.06 192 THR A CA 1
ATOM 1538 C C . THR A 1 192 ? 68.450 -20.878 -19.079 1.00 58.06 192 THR A C 1
ATOM 1540 O O . THR A 1 192 ? 68.843 -21.186 -20.207 1.00 58.06 192 THR A O 1
ATOM 1543 N N . THR A 1 193 ? 67.260 -20.305 -18.881 1.00 54.94 193 THR A N 1
ATOM 1544 C CA . THR A 1 193 ? 66.283 -20.037 -19.953 1.00 54.94 193 THR A CA 1
ATOM 1545 C C . THR A 1 193 ? 66.413 -18.641 -20.565 1.00 54.94 193 THR A C 1
ATOM 1547 O O . THR A 1 193 ? 66.044 -18.455 -21.722 1.00 54.94 193 THR A O 1
ATOM 1550 N N . ALA A 1 194 ? 67.013 -17.677 -19.860 1.00 55.00 194 ALA A N 1
ATOM 1551 C CA . ALA A 1 194 ? 67.165 -16.305 -20.353 1.00 55.00 194 ALA A CA 1
ATOM 1552 C C . ALA A 1 194 ? 68.258 -16.124 -21.432 1.00 55.00 194 ALA A C 1
ATOM 1554 O O . ALA A 1 194 ? 68.258 -15.115 -22.130 1.00 55.00 194 ALA A O 1
ATOM 1555 N N . ASN A 1 195 ? 69.164 -17.096 -21.614 1.00 55.47 195 ASN A N 1
ATOM 1556 C CA . ASN A 1 195 ? 70.363 -16.934 -22.455 1.00 55.47 195 ASN A CA 1
ATOM 1557 C C . ASN A 1 195 ? 70.410 -17.805 -23.724 1.00 55.47 195 ASN A C 1
ATOM 1559 O O . ASN A 1 195 ? 71.465 -17.930 -24.343 1.00 55.47 195 ASN A O 1
ATOM 1563 N N . LYS A 1 196 ? 69.291 -18.391 -24.165 1.00 54.97 196 LYS A N 1
ATOM 1564 C CA . LYS A 1 196 ? 69.226 -19.096 -25.460 1.00 54.97 196 LYS A CA 1
ATOM 1565 C C . LYS A 1 196 ? 68.376 -18.327 -26.469 1.00 54.97 196 LYS A C 1
ATOM 1567 O O . LYS A 1 196 ? 67.328 -18.791 -26.906 1.00 54.97 196 LYS A O 1
ATOM 1572 N N . SER A 1 197 ? 68.852 -17.148 -26.869 1.00 51.59 197 SER A N 1
ATOM 1573 C CA . SER A 1 197 ? 68.408 -16.504 -28.106 1.00 51.59 197 SER A CA 1
ATOM 1574 C C . SER A 1 197 ? 69.043 -17.221 -29.306 1.00 51.59 197 SER A C 1
ATOM 1576 O O . SER A 1 197 ? 70.124 -16.887 -29.784 1.00 51.59 197 SER A O 1
ATOM 1578 N N . SER A 1 198 ? 68.362 -18.243 -29.820 1.00 57.44 198 SER A N 1
ATOM 1579 C CA . SER A 1 198 ? 68.736 -18.935 -31.064 1.00 57.44 198 SER A CA 1
ATOM 1580 C C . SER A 1 198 ? 68.399 -18.121 -32.323 1.00 57.44 198 SER A C 1
ATOM 1582 O O . SER A 1 198 ? 67.860 -18.661 -33.282 1.00 57.44 198 SER A O 1
ATOM 1584 N N . PHE A 1 199 ? 68.730 -16.829 -32.357 1.00 51.12 199 PHE A N 1
ATOM 1585 C CA . PHE A 1 199 ? 68.654 -16.019 -33.576 1.00 51.12 199 PHE A CA 1
ATOM 1586 C C . PHE A 1 199 ? 70.061 -15.667 -34.058 1.00 51.12 199 PHE A C 1
ATOM 1588 O O . PHE A 1 199 ? 70.552 -14.554 -33.896 1.00 51.12 199 PHE A O 1
ATOM 1595 N N . LYS A 1 200 ? 70.720 -16.649 -34.681 1.00 54.19 200 LYS A N 1
ATOM 1596 C CA . LYS A 1 200 ? 71.839 -16.407 -35.598 1.00 54.19 200 LYS A CA 1
ATOM 1597 C C . LYS A 1 200 ? 71.284 -16.377 -37.022 1.00 54.19 200 LYS A C 1
ATOM 1599 O O . LYS A 1 200 ? 71.150 -17.431 -37.630 1.00 54.19 200 LYS A O 1
ATOM 1604 N N . SER A 1 201 ? 70.963 -15.169 -37.493 1.00 55.06 201 SER A N 1
ATOM 1605 C CA . SER A 1 201 ? 70.803 -14.686 -38.886 1.00 55.06 201 SER A CA 1
ATOM 1606 C C . SER A 1 201 ? 69.511 -13.867 -39.075 1.00 55.06 201 SER A C 1
ATOM 1608 O O . SER A 1 201 ? 68.416 -14.388 -38.870 1.00 55.06 201 SER A O 1
ATOM 1610 N N . PRO A 1 202 ? 69.603 -12.574 -39.440 1.00 58.53 202 PRO A N 1
ATOM 1611 C CA . PRO A 1 202 ? 68.456 -11.798 -39.880 1.00 58.53 202 PRO A CA 1
ATOM 1612 C C . PRO A 1 202 ? 68.322 -11.948 -41.405 1.00 58.53 202 PRO A C 1
ATOM 1614 O O . PRO A 1 202 ? 69.302 -11.775 -42.119 1.00 58.53 202 PRO A O 1
ATOM 1617 N N . ILE A 1 203 ? 67.105 -12.192 -41.897 1.00 58.22 203 ILE A N 1
ATOM 1618 C CA . ILE A 1 203 ? 66.701 -12.135 -43.320 1.00 58.22 203 ILE A CA 1
ATOM 1619 C C . ILE A 1 203 ? 66.971 -13.426 -44.121 1.00 58.22 203 ILE A C 1
ATOM 1621 O O . ILE A 1 203 ? 68.006 -13.601 -44.757 1.00 58.22 203 ILE A O 1
ATOM 1625 N N . SER A 1 204 ? 65.963 -14.304 -44.172 1.00 55.53 204 SER A N 1
ATOM 1626 C CA . SER A 1 204 ? 65.794 -15.261 -45.273 1.00 55.53 204 SER A CA 1
ATOM 1627 C C . SER A 1 204 ? 65.145 -14.542 -46.473 1.00 55.53 204 SER A C 1
ATOM 1629 O O . SER A 1 204 ? 64.093 -13.926 -46.279 1.00 55.53 204 SER A O 1
ATOM 1631 N N . PRO A 1 205 ? 65.686 -14.632 -47.702 1.00 60.31 205 PRO A N 1
ATOM 1632 C CA . PRO A 1 205 ? 65.147 -13.944 -48.887 1.00 60.31 205 PRO A CA 1
ATOM 1633 C C . PRO A 1 205 ? 63.812 -14.513 -49.415 1.00 60.31 205 PRO A C 1
ATOM 1635 O O . PRO A 1 205 ? 63.276 -14.008 -50.393 1.00 60.31 205 PRO A O 1
ATOM 1638 N N . GLU A 1 206 ? 63.255 -15.533 -48.760 1.00 56.69 206 GLU A N 1
ATOM 1639 C CA . GLU A 1 206 ? 62.037 -16.254 -49.167 1.00 56.69 206 GLU A CA 1
ATOM 1640 C C . GLU A 1 206 ? 60.805 -15.906 -48.312 1.00 56.69 206 GLU A C 1
ATOM 1642 O O . GLU A 1 206 ? 59.823 -16.643 -48.293 1.00 56.69 206 GLU A O 1
ATOM 1647 N N . LEU A 1 207 ? 60.827 -14.800 -47.561 1.00 68.00 207 LEU A N 1
ATOM 1648 C CA . LEU A 1 207 ? 59.641 -14.370 -46.817 1.00 68.00 207 LEU A CA 1
ATOM 1649 C C . LEU A 1 207 ? 58.634 -13.727 -47.789 1.00 68.00 207 LEU A C 1
ATOM 1651 O O . LEU A 1 207 ? 58.916 -12.642 -48.309 1.00 68.00 207 LEU A O 1
ATOM 1655 N N . PRO A 1 208 ? 57.468 -14.355 -48.054 1.00 63.34 208 PRO A N 1
ATOM 1656 C CA . PRO A 1 208 ? 56.460 -13.776 -48.930 1.00 63.34 208 PRO A CA 1
ATOM 1657 C C . PRO A 1 208 ? 56.000 -12.440 -48.349 1.00 63.34 208 PRO A C 1
ATOM 1659 O O . PRO A 1 208 ? 55.762 -12.309 -47.151 1.00 63.34 208 PRO A O 1
ATOM 1662 N N . PHE A 1 209 ? 55.897 -11.428 -49.202 1.00 69.69 209 PHE A N 1
ATOM 1663 C CA . PHE A 1 209 ? 55.595 -10.059 -48.802 1.00 69.69 209 PHE A CA 1
ATOM 1664 C C . PHE A 1 209 ? 54.142 -9.947 -48.295 1.00 69.69 209 PHE A C 1
ATOM 1666 O O . PHE A 1 209 ? 53.201 -9.837 -49.080 1.00 69.69 209 PHE A O 1
ATOM 1673 N N . ILE A 1 210 ? 53.939 -9.986 -46.972 1.00 72.56 210 ILE A N 1
ATOM 1674 C CA . ILE A 1 210 ? 52.615 -10.025 -46.309 1.00 72.56 210 ILE A CA 1
ATOM 1675 C C . ILE A 1 210 ? 52.001 -8.617 -46.144 1.00 72.56 210 ILE A C 1
ATOM 1677 O O . ILE A 1 210 ? 51.490 -8.264 -45.085 1.00 72.56 210 ILE A O 1
ATOM 1681 N N . HIS A 1 211 ? 52.053 -7.770 -47.175 1.00 68.56 211 HIS A N 1
ATOM 1682 C CA . HIS A 1 211 ? 51.557 -6.382 -47.098 1.00 68.56 211 HIS A CA 1
ATOM 1683 C C . HIS A 1 211 ? 50.214 -6.144 -47.800 1.00 68.56 211 HIS A C 1
ATOM 1685 O O . HIS A 1 211 ? 49.897 -5.016 -48.180 1.00 68.56 211 HIS A O 1
ATOM 1691 N N . GLN A 1 212 ? 49.377 -7.172 -47.951 1.00 77.69 212 GLN A N 1
ATOM 1692 C CA . GLN A 1 212 ? 48.005 -6.945 -48.397 1.00 77.69 212 GLN A CA 1
ATOM 1693 C C . GLN A 1 212 ? 47.142 -6.536 -47.200 1.00 77.69 212 GLN A C 1
ATOM 1695 O O . GLN A 1 212 ? 46.907 -7.323 -46.285 1.00 77.69 212 GLN A O 1
ATOM 1700 N N . SER A 1 213 ? 46.681 -5.283 -47.183 1.00 83.31 213 SER A N 1
ATOM 1701 C CA . SER A 1 213 ? 45.753 -4.826 -46.149 1.00 83.31 213 SER A CA 1
ATOM 1702 C C . SER A 1 213 ? 44.425 -5.576 -46.266 1.00 83.31 213 SER A C 1
ATOM 1704 O O . SER A 1 213 ? 43.965 -5.895 -47.366 1.00 83.31 213 SER A O 1
ATOM 1706 N N . THR A 1 214 ? 43.778 -5.828 -45.128 1.00 80.81 214 THR A N 1
ATOM 1707 C CA . THR A 1 214 ? 42.449 -6.459 -45.071 1.00 80.81 214 THR A CA 1
ATOM 1708 C C . THR A 1 214 ? 41.441 -5.723 -45.953 1.00 80.81 214 THR A C 1
ATOM 1710 O O . THR A 1 214 ? 40.635 -6.349 -46.631 1.00 80.81 214 THR A O 1
ATOM 1713 N N . ASN A 1 215 ? 41.553 -4.397 -46.040 1.00 82.88 215 ASN A N 1
ATOM 1714 C CA . ASN A 1 215 ? 40.723 -3.570 -46.908 1.00 82.88 215 ASN A CA 1
ATOM 1715 C C . ASN A 1 215 ? 40.893 -3.939 -48.397 1.00 82.88 215 ASN A C 1
ATOM 1717 O O . ASN A 1 215 ? 39.919 -4.173 -49.106 1.00 82.88 215 ASN A O 1
ATOM 1721 N N . ASN A 1 216 ? 42.133 -4.088 -48.865 1.00 83.50 216 ASN A N 1
ATOM 1722 C CA . ASN A 1 216 ? 42.403 -4.409 -50.268 1.00 83.50 216 ASN A CA 1
ATOM 1723 C C . ASN A 1 216 ? 42.041 -5.867 -50.626 1.00 83.50 216 ASN A C 1
ATOM 1725 O O . ASN A 1 216 ? 41.768 -6.188 -51.781 1.00 83.50 216 ASN A O 1
ATOM 1729 N N . ALA A 1 217 ? 42.024 -6.767 -49.636 1.00 82.12 217 ALA A N 1
ATOM 1730 C CA . ALA A 1 217 ? 41.580 -8.147 -49.821 1.00 82.12 217 ALA A CA 1
ATOM 1731 C C . ALA A 1 217 ? 40.048 -8.268 -49.934 1.00 82.12 217 ALA A C 1
ATOM 1733 O O . ALA A 1 217 ? 39.561 -9.050 -50.753 1.00 82.12 217 ALA A O 1
ATOM 1734 N N . PHE A 1 218 ? 39.302 -7.498 -49.133 1.00 86.62 218 PHE A N 1
ATOM 1735 C CA . PHE A 1 218 ? 37.842 -7.599 -49.040 1.00 86.62 218 PHE A CA 1
ATOM 1736 C C . PHE A 1 218 ? 37.087 -6.794 -50.104 1.00 86.62 218 PHE A C 1
ATOM 1738 O O . PHE A 1 218 ? 36.053 -7.253 -50.587 1.00 86.62 218 PHE A O 1
ATOM 1745 N N . TYR A 1 219 ? 37.583 -5.624 -50.506 1.00 83.81 219 TYR A N 1
ATOM 1746 C CA . TYR A 1 219 ? 36.858 -4.734 -51.416 1.00 83.81 219 TYR A CA 1
ATOM 1747 C C . TYR A 1 219 ? 37.410 -4.819 -52.837 1.00 83.81 219 TYR A C 1
ATOM 1749 O O . TYR A 1 219 ? 38.150 -3.953 -53.298 1.00 83.81 219 TYR A O 1
ATOM 1757 N N . LYS A 1 220 ? 37.026 -5.881 -53.552 1.00 85.56 220 LYS A N 1
ATOM 1758 C CA . LYS A 1 220 ? 37.271 -5.996 -54.995 1.00 85.56 220 LYS A CA 1
ATOM 1759 C C . LYS A 1 220 ? 36.064 -5.443 -55.761 1.00 85.56 220 LYS A C 1
ATOM 1761 O O . LYS A 1 220 ? 34.931 -5.739 -55.375 1.00 85.56 220 LYS A O 1
ATOM 1766 N N . PRO A 1 221 ? 36.264 -4.655 -56.832 1.00 85.56 221 PRO A N 1
ATOM 1767 C CA . PRO A 1 221 ? 35.156 -4.179 -57.648 1.00 85.56 221 PRO A CA 1
ATOM 1768 C C . PRO A 1 221 ? 34.409 -5.382 -58.237 1.00 85.56 221 PRO A C 1
ATOM 1770 O O . PRO A 1 221 ? 34.999 -6.203 -58.939 1.00 85.56 221 PRO A O 1
ATOM 1773 N N . TYR A 1 222 ? 33.119 -5.501 -57.928 1.00 84.56 222 TYR A N 1
ATOM 1774 C CA . TYR A 1 222 ? 32.242 -6.522 -58.494 1.00 84.56 222 TYR A CA 1
ATOM 1775 C C . TYR A 1 222 ? 31.364 -5.897 -59.576 1.00 84.56 222 TYR A C 1
ATOM 1777 O O . TYR A 1 222 ? 30.901 -4.763 -59.448 1.00 84.56 222 TYR A O 1
ATOM 1785 N N . GLN A 1 223 ? 31.143 -6.632 -60.664 1.00 77.94 223 GLN A N 1
ATOM 1786 C CA . GLN A 1 223 ? 30.240 -6.187 -61.718 1.00 77.94 223 GLN A CA 1
ATOM 1787 C C . GLN A 1 223 ? 28.799 -6.378 -61.241 1.00 77.94 223 GLN A C 1
ATOM 1789 O O . GLN A 1 223 ? 28.362 -7.501 -60.987 1.00 77.94 223 GLN A O 1
ATOM 1794 N N . THR A 1 224 ? 28.058 -5.283 -61.095 1.00 78.81 224 THR A N 1
ATOM 1795 C CA . THR A 1 224 ? 26.625 -5.337 -60.808 1.00 78.81 224 THR A CA 1
ATOM 1796 C C . THR A 1 224 ? 25.870 -5.721 -62.078 1.00 78.81 224 THR A C 1
ATOM 1798 O O . THR A 1 224 ? 25.993 -5.079 -63.123 1.00 78.81 224 THR A O 1
ATOM 1801 N N . GLY A 1 225 ? 25.089 -6.801 -62.004 1.00 79.19 225 GLY A N 1
ATOM 1802 C CA . GLY A 1 225 ? 24.178 -7.184 -63.079 1.00 79.19 225 GLY A CA 1
ATOM 1803 C C . GLY A 1 225 ? 23.135 -6.090 -63.319 1.00 79.19 225 GLY A C 1
ATOM 1804 O O . GLY A 1 225 ? 22.654 -5.458 -62.377 1.00 79.19 225 GLY A O 1
ATOM 1805 N N . LYS A 1 226 ? 22.778 -5.855 -64.585 1.00 72.94 226 LYS A N 1
ATOM 1806 C CA . LYS A 1 226 ? 21.702 -4.921 -64.940 1.00 72.94 226 LYS A CA 1
ATOM 1807 C C . LYS A 1 226 ? 20.372 -5.507 -64.458 1.00 72.94 226 LYS A C 1
ATOM 1809 O O . LYS A 1 226 ? 19.966 -6.566 -64.927 1.00 72.94 226 LYS A O 1
ATOM 1814 N N . LEU A 1 227 ? 19.711 -4.835 -63.516 1.00 71.00 227 LEU A N 1
ATOM 1815 C CA . LEU A 1 227 ? 18.368 -5.209 -63.070 1.00 71.00 227 LEU A CA 1
ATOM 1816 C C . LEU A 1 227 ? 17.356 -4.896 -64.180 1.00 71.00 227 LEU A C 1
ATOM 1818 O O . LEU A 1 227 ? 17.345 -3.789 -64.725 1.00 71.00 227 LEU A O 1
ATOM 1822 N N . ASN A 1 228 ? 16.511 -5.874 -64.509 1.00 71.75 228 ASN A N 1
ATOM 1823 C CA . ASN A 1 228 ? 15.409 -5.696 -65.450 1.00 71.75 228 ASN A CA 1
ATOM 1824 C C . ASN A 1 228 ? 14.422 -4.669 -64.879 1.00 71.75 228 ASN A C 1
ATOM 1826 O O . ASN A 1 228 ? 13.972 -4.797 -63.740 1.00 71.75 228 ASN A O 1
ATOM 1830 N N . LYS A 1 229 ? 14.107 -3.634 -65.663 1.00 67.06 229 LYS A N 1
ATOM 1831 C CA . LYS A 1 229 ? 13.106 -2.629 -65.295 1.00 67.06 229 LYS A CA 1
ATOM 1832 C C . LYS A 1 229 ? 11.729 -3.299 -65.289 1.00 67.06 229 LYS A C 1
ATOM 1834 O O . LYS A 1 229 ? 11.374 -3.954 -66.262 1.00 67.06 229 LYS A O 1
ATOM 1839 N N . VAL A 1 230 ? 10.996 -3.162 -64.187 1.00 67.31 230 VAL A N 1
ATOM 1840 C CA . VAL A 1 230 ? 9.621 -3.665 -64.041 1.00 67.31 230 VAL A CA 1
ATOM 1841 C C . VAL A 1 230 ? 8.657 -2.637 -64.638 1.00 67.31 230 VAL A C 1
ATOM 1843 O O . VAL A 1 230 ? 8.804 -1.443 -64.370 1.00 67.31 230 VAL A O 1
ATOM 1846 N N . ASP A 1 231 ? 7.700 -3.098 -65.446 1.00 69.44 231 ASP A N 1
ATOM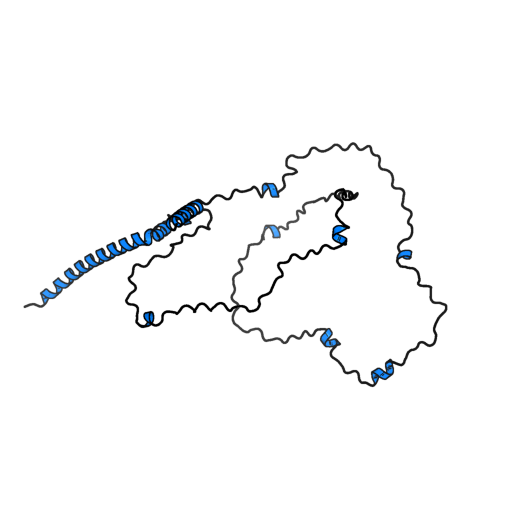 1847 C CA . ASP A 1 231 ? 6.728 -2.249 -66.142 1.00 69.44 231 ASP A CA 1
ATOM 1848 C C . ASP A 1 231 ? 5.817 -1.467 -65.166 1.00 69.44 231 ASP A C 1
ATOM 1850 O O . ASP A 1 231 ? 5.276 -2.053 -64.222 1.00 69.44 231 ASP A O 1
ATOM 1854 N N . PRO A 1 232 ? 5.606 -0.152 -65.378 1.00 65.31 232 PRO A N 1
ATOM 1855 C CA . PRO A 1 232 ? 4.926 0.732 -64.424 1.00 65.31 232 PRO A CA 1
ATOM 1856 C C . PRO A 1 232 ? 3.382 0.693 -64.453 1.00 65.31 232 PRO A C 1
ATOM 1858 O O . PRO A 1 232 ? 2.748 1.468 -63.740 1.00 65.31 232 PRO A O 1
ATOM 1861 N N . GLU A 1 233 ? 2.739 -0.172 -65.243 1.00 67.38 233 GLU A N 1
ATOM 1862 C CA . GLU A 1 233 ? 1.296 -0.050 -65.543 1.00 67.38 233 GLU A CA 1
ATOM 1863 C C . GLU A 1 233 ? 0.341 -0.927 -64.709 1.00 67.38 233 GLU A C 1
ATOM 1865 O O . GLU A 1 233 ? -0.800 -1.184 -65.103 1.00 67.38 233 GLU A O 1
ATOM 1870 N N . LEU A 1 234 ? 0.729 -1.353 -63.507 1.00 61.41 234 LEU A N 1
ATOM 1871 C CA . LEU A 1 234 ? -0.215 -2.014 -62.599 1.00 61.41 234 LEU A CA 1
ATOM 1872 C C . LEU A 1 234 ? -1.057 -0.971 -61.852 1.00 61.41 234 LEU A C 1
ATOM 1874 O O . LEU A 1 234 ? -0.663 -0.454 -60.810 1.00 61.41 234 LEU A O 1
ATOM 1878 N N . LYS A 1 235 ? -2.256 -0.676 -62.375 1.00 62.97 235 LYS A N 1
ATOM 1879 C CA . LYS A 1 235 ? -3.286 0.111 -61.674 1.00 62.97 235 LYS A CA 1
ATOM 1880 C C . LYS A 1 235 ? -3.713 -0.616 -60.393 1.00 62.97 235 LYS A C 1
ATOM 1882 O O . LYS A 1 235 ? -4.549 -1.520 -60.423 1.00 62.97 23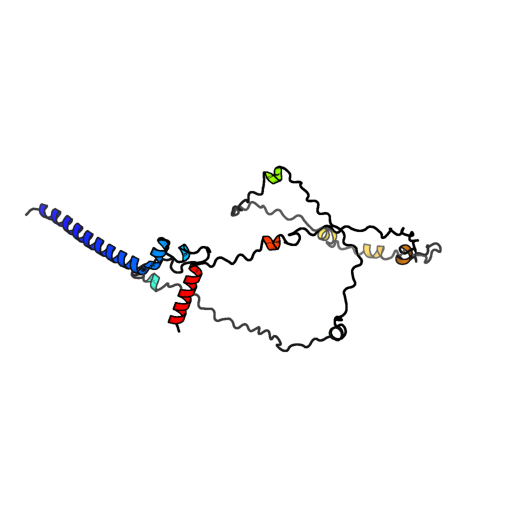5 LYS A O 1
ATOM 1887 N N . ILE A 1 236 ? -3.140 -0.212 -59.262 1.00 66.12 236 ILE A N 1
ATOM 1888 C CA . ILE A 1 236 ? -3.479 -0.741 -57.940 1.00 66.12 236 ILE A CA 1
ATOM 1889 C C . ILE A 1 236 ? -4.890 -0.259 -57.579 1.00 66.12 236 ILE A C 1
ATOM 1891 O O . ILE A 1 236 ? -5.112 0.925 -57.332 1.00 66.12 236 ILE A O 1
ATOM 1895 N N . LYS A 1 237 ? -5.862 -1.177 -57.542 1.00 64.88 237 LYS A N 1
ATOM 1896 C CA . LYS A 1 237 ? -7.182 -0.904 -56.958 1.00 64.88 237 LYS A CA 1
ATOM 1897 C C . LYS A 1 237 ? -7.008 -0.729 -55.448 1.00 64.88 237 LYS A C 1
ATOM 1899 O O . LYS A 1 237 ? -6.644 -1.681 -54.762 1.00 64.88 237 LYS A O 1
ATOM 1904 N N . MET A 1 238 ? -7.242 0.480 -54.940 1.00 67.25 238 MET A N 1
ATOM 1905 C CA . MET A 1 238 ? -7.213 0.740 -53.500 1.00 67.25 238 MET A CA 1
ATOM 1906 C C . MET A 1 238 ? -8.397 0.039 -52.830 1.00 67.25 238 MET A C 1
ATOM 1908 O O . MET A 1 238 ? -9.545 0.218 -53.231 1.00 67.25 238 MET A O 1
ATOM 1912 N N . ILE A 1 239 ? -8.106 -0.788 -51.830 1.00 71.44 239 ILE A N 1
ATOM 1913 C CA . ILE A 1 239 ? -9.119 -1.459 -51.013 1.00 71.44 239 ILE A CA 1
ATOM 1914 C C . ILE A 1 239 ? -9.675 -0.410 -50.034 1.00 71.44 239 ILE A C 1
ATOM 1916 O O . ILE A 1 239 ? -8.872 0.284 -49.405 1.00 71.44 239 ILE A O 1
ATOM 1920 N N . PRO A 1 240 ? -11.005 -0.248 -49.908 1.00 69.94 240 PRO A N 1
ATOM 1921 C CA . PRO A 1 240 ? -11.584 0.712 -48.973 1.00 69.94 240 PRO A CA 1
ATOM 1922 C C . PRO A 1 240 ? -11.192 0.368 -47.529 1.00 69.94 240 PRO A C 1
ATOM 1924 O O . PRO A 1 240 ? -11.165 -0.804 -47.149 1.00 69.94 240 PRO A O 1
ATOM 1927 N N . ALA A 1 241 ? -10.872 1.391 -46.732 1.00 75.94 241 ALA A N 1
ATOM 1928 C CA . ALA A 1 241 ? -10.497 1.219 -45.331 1.00 75.94 241 ALA A CA 1
ATOM 1929 C C . ALA A 1 241 ? -11.695 0.713 -44.512 1.00 75.94 241 ALA A C 1
ATOM 1931 O O . ALA A 1 241 ? -12.810 1.214 -44.651 1.00 75.94 241 ALA A O 1
ATOM 1932 N N . PHE A 1 242 ? -11.459 -0.292 -43.669 1.00 79.12 242 PHE A N 1
ATOM 1933 C CA . PHE A 1 242 ? -12.497 -0.923 -42.857 1.00 79.12 242 PHE A CA 1
ATOM 1934 C C . PHE A 1 242 ? -12.839 -0.045 -41.645 1.00 79.12 242 PHE A C 1
ATOM 1936 O O . PHE A 1 242 ? -11.945 0.430 -40.937 1.00 79.12 242 PHE A O 1
ATOM 1943 N N . GLU A 1 243 ? -14.130 0.171 -41.391 1.00 73.12 243 GLU A N 1
ATOM 1944 C CA . GLU A 1 243 ? -14.597 0.993 -40.274 1.00 73.12 243 GLU A CA 1
ATOM 1945 C C . GLU A 1 243 ? -14.164 0.357 -38.939 1.00 73.12 243 GLU A C 1
ATOM 1947 O O . GLU A 1 243 ? -14.509 -0.780 -38.620 1.00 73.12 243 GLU A O 1
ATOM 1952 N N . GLY A 1 244 ? -13.326 1.070 -38.180 1.00 73.56 244 GLY A N 1
ATOM 1953 C CA . GLY A 1 244 ? -12.722 0.572 -36.938 1.00 73.56 244 GLY A CA 1
ATOM 1954 C C . GLY A 1 244 ? -11.292 0.025 -37.056 1.00 73.56 244 GLY A C 1
ATOM 1955 O O . GLY A 1 244 ? -10.742 -0.384 -36.036 1.00 73.56 244 GLY A O 1
ATOM 1956 N N . GLN A 1 245 ? -10.651 0.074 -38.233 1.00 77.94 245 GLN A N 1
ATOM 1957 C CA . GLN A 1 245 ? -9.244 -0.330 -38.420 1.00 77.94 245 GLN A CA 1
ATOM 1958 C C . GLN A 1 245 ? -8.252 0.464 -37.545 1.00 77.94 245 GLN A C 1
ATOM 1960 O O . GLN A 1 245 ? -7.179 -0.039 -37.220 1.00 77.94 245 GLN A O 1
ATOM 1965 N N . PHE A 1 246 ? -8.621 1.680 -37.130 1.00 77.56 246 PHE A N 1
ATOM 1966 C CA . PHE A 1 246 ? -7.792 2.547 -36.285 1.00 77.56 246 PHE A CA 1
ATOM 1967 C C . PHE A 1 246 ? -8.206 2.570 -34.809 1.00 77.56 246 PHE A C 1
ATOM 1969 O O . PHE A 1 246 ? -7.551 3.236 -34.013 1.00 77.56 246 PHE A O 1
ATOM 1976 N N . ASN A 1 247 ? -9.249 1.830 -34.419 1.00 79.56 247 ASN A N 1
ATOM 1977 C CA . ASN A 1 247 ? -9.625 1.719 -33.012 1.00 79.56 247 ASN A CA 1
ATOM 1978 C C . ASN A 1 247 ? -8.679 0.724 -32.344 1.00 79.56 247 ASN A C 1
ATOM 1980 O O . ASN A 1 247 ? -8.871 -0.493 -32.434 1.00 79.56 247 ASN A O 1
ATOM 1984 N N . SER A 1 248 ? -7.635 1.237 -31.698 1.00 80.75 248 SER A N 1
ATOM 1985 C CA . SER A 1 248 ? -6.694 0.402 -30.967 1.00 80.75 248 SER A CA 1
ATOM 1986 C C . SER A 1 248 ? -7.407 -0.338 -29.834 1.00 80.75 248 SER A C 1
ATOM 1988 O O . SER A 1 248 ? -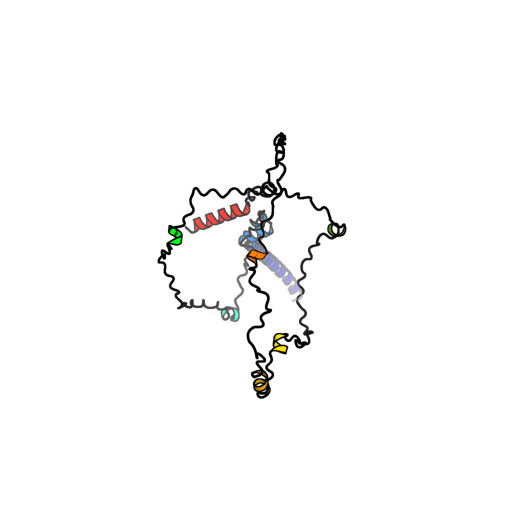8.356 0.160 -29.225 1.00 80.75 248 SER A O 1
ATOM 1990 N N . ILE A 1 249 ? -6.913 -1.533 -29.511 1.00 78.94 249 ILE A N 1
ATOM 1991 C CA . ILE A 1 249 ? -7.368 -2.304 -28.343 1.00 78.94 249 ILE A CA 1
ATOM 1992 C C . ILE A 1 249 ? -7.279 -1.435 -27.076 1.00 78.94 249 ILE A C 1
ATOM 1994 O O . ILE A 1 249 ? -8.178 -1.447 -26.246 1.00 78.94 249 ILE A O 1
ATOM 1998 N N . THR A 1 250 ? -6.266 -0.566 -27.000 1.00 81.25 250 THR A N 1
ATOM 1999 C CA . THR A 1 250 ? -6.102 0.389 -25.902 1.00 81.25 250 THR A CA 1
ATOM 2000 C C . THR A 1 250 ? -7.235 1.412 -25.801 1.00 81.25 250 THR A C 1
ATOM 2002 O O . THR A 1 250 ? -7.672 1.697 -24.696 1.00 81.25 250 THR A O 1
ATOM 2005 N N . GLN A 1 251 ? -7.772 1.942 -26.903 1.00 78.75 251 GLN A N 1
ATOM 2006 C CA . GLN A 1 251 ? -8.912 2.864 -26.818 1.00 78.75 251 GLN A CA 1
ATOM 2007 C C . GLN A 1 251 ? -10.181 2.178 -26.306 1.00 78.75 251 GLN A C 1
ATOM 2009 O O . GLN A 1 251 ? -10.960 2.809 -25.609 1.00 78.75 251 GLN A O 1
ATOM 2014 N N . LYS A 1 252 ? -10.374 0.889 -26.613 1.00 77.44 252 LYS A N 1
ATOM 2015 C CA . LYS A 1 252 ? -11.528 0.117 -26.121 1.00 77.44 252 LYS A CA 1
ATOM 2016 C C . LYS A 1 252 ? -11.376 -0.304 -24.658 1.00 77.44 252 LYS A C 1
ATOM 2018 O O . LYS A 1 252 ? -12.357 -0.351 -23.924 1.00 77.44 252 LYS A O 1
ATOM 2023 N N . ASP A 1 253 ? -10.154 -0.619 -24.240 1.00 80.81 253 ASP A N 1
ATOM 2024 C CA . ASP A 1 253 ? -9.885 -1.114 -22.888 1.00 80.81 253 ASP A CA 1
ATOM 2025 C C . ASP A 1 253 ? -9.751 0.020 -21.859 1.00 80.81 253 ASP A C 1
ATOM 2027 O O . ASP A 1 253 ? -10.084 -0.164 -20.682 1.00 80.81 253 ASP A O 1
ATOM 2031 N N . PHE A 1 254 ? -9.295 1.197 -22.301 1.00 78.25 254 PHE A N 1
ATOM 2032 C CA . PHE A 1 254 ? -9.049 2.377 -21.472 1.00 78.25 254 PHE A CA 1
ATOM 2033 C C . PHE A 1 254 ? -10.040 3.507 -21.754 1.00 78.25 254 PHE A C 1
ATOM 2035 O O . PHE A 1 254 ? -9.656 4.674 -21.802 1.00 78.25 254 PHE A O 1
ATOM 2042 N N . ASP A 1 255 ? -11.326 3.179 -21.883 1.00 74.69 255 ASP A N 1
ATOM 2043 C CA . ASP A 1 255 ? -12.355 4.195 -21.680 1.00 74.69 255 ASP A CA 1
ATOM 2044 C C . ASP A 1 255 ? -12.138 4.828 -20.301 1.00 74.69 255 ASP A C 1
ATOM 2046 O O . ASP A 1 255 ? -11.979 4.109 -19.303 1.00 74.69 255 ASP A O 1
ATOM 2050 N N . ASP A 1 256 ? -12.138 6.162 -20.240 1.00 72.00 256 ASP A N 1
ATOM 2051 C CA . ASP A 1 256 ? -12.080 6.931 -18.998 1.00 72.00 256 ASP A CA 1
ATOM 2052 C C . ASP A 1 256 ? -13.316 6.600 -18.154 1.00 72.00 256 ASP A C 1
ATOM 2054 O O . ASP A 1 256 ? -14.342 7.288 -18.155 1.00 72.00 256 ASP A O 1
ATOM 2058 N N . LYS A 1 257 ? -13.239 5.490 -17.415 1.00 74.19 257 LYS A N 1
ATOM 2059 C CA . LYS A 1 257 ? -14.231 5.096 -16.425 1.00 74.19 257 LYS A CA 1
ATOM 2060 C C . LYS A 1 257 ? -14.142 6.134 -15.329 1.00 74.19 257 LYS A C 1
ATOM 2062 O O . LYS A 1 257 ? -13.365 5.978 -14.389 1.00 74.19 257 LYS A O 1
ATOM 2067 N N . ASN A 1 258 ? -14.941 7.192 -15.465 1.00 76.44 258 ASN A N 1
ATOM 2068 C CA . ASN A 1 258 ? -15.141 8.193 -14.431 1.00 76.44 258 ASN A CA 1
ATOM 2069 C C . ASN A 1 258 ? -15.290 7.452 -13.098 1.00 76.44 258 ASN A C 1
ATOM 2071 O O . ASN A 1 258 ? -16.259 6.696 -12.935 1.00 76.44 258 ASN A O 1
ATOM 2075 N N . PRO A 1 259 ? -14.322 7.579 -12.170 1.00 77.25 259 PRO A N 1
ATOM 2076 C CA . PRO A 1 259 ? -14.328 6.767 -10.972 1.00 77.25 259 PRO A CA 1
ATOM 2077 C C . PRO A 1 259 ? -15.614 7.088 -10.224 1.00 77.25 259 PRO A C 1
ATOM 2079 O O . PRO A 1 259 ? -15.878 8.250 -9.899 1.00 77.25 259 PRO A O 1
ATOM 2082 N N . LYS A 1 260 ? -16.449 6.065 -9.997 1.00 81.94 260 LYS A N 1
ATOM 2083 C CA . LYS A 1 260 ? -17.720 6.222 -9.284 1.00 81.94 260 LYS A CA 1
ATOM 2084 C C . LYS A 1 260 ? -17.434 6.946 -7.968 1.00 81.94 260 LYS A C 1
ATOM 2086 O O . LYS A 1 260 ? -16.738 6.417 -7.098 1.00 81.94 260 LYS A O 1
ATOM 2091 N N . LYS A 1 261 ? -17.925 8.182 -7.836 1.00 88.94 261 LYS A N 1
ATOM 2092 C CA . LYS A 1 261 ? -17.686 9.005 -6.646 1.00 88.94 261 LYS A CA 1
ATOM 2093 C C . LYS A 1 261 ? -18.313 8.303 -5.446 1.00 88.94 261 LYS A C 1
ATOM 2095 O O . LYS A 1 261 ? -19.510 8.033 -5.434 1.00 88.94 261 LYS A O 1
ATOM 2100 N N . CYS A 1 262 ? -17.501 7.992 -4.439 1.00 90.38 262 CYS A N 1
ATOM 2101 C CA . CYS A 1 262 ? -17.993 7.316 -3.246 1.00 90.38 262 CYS A CA 1
ATOM 2102 C C . CYS A 1 262 ? -18.859 8.275 -2.404 1.00 90.38 262 CYS A C 1
ATOM 2104 O O . CYS A 1 262 ? -18.338 9.314 -1.979 1.00 90.38 262 CYS A O 1
ATOM 2106 N N . PRO A 1 263 ? -20.122 7.929 -2.086 1.00 91.44 263 PRO A N 1
ATOM 2107 C CA . PRO A 1 263 ? -21.003 8.789 -1.291 1.00 91.44 263 PRO A CA 1
ATOM 2108 C C . PRO A 1 263 ? -20.427 9.064 0.105 1.00 91.44 263 PRO A C 1
ATOM 2110 O O . PRO A 1 263 ? -20.434 10.199 0.580 1.00 91.44 263 PRO A O 1
ATOM 2113 N N . SER A 1 264 ? -19.809 8.058 0.726 1.00 90.25 264 SER A N 1
ATOM 2114 C CA . SER A 1 264 ? -19.154 8.181 2.031 1.00 90.25 264 SER A CA 1
ATOM 2115 C C . SER A 1 264 ? -17.999 9.178 2.041 1.00 90.25 264 SER A C 1
ATOM 2117 O O . SER A 1 264 ? -17.758 9.836 3.051 1.00 90.25 264 SER A O 1
ATOM 2119 N N . ARG A 1 265 ? -17.278 9.315 0.921 1.00 89.50 265 ARG A N 1
ATOM 2120 C CA . ARG A 1 265 ? -16.155 10.255 0.817 1.00 89.50 265 ARG A CA 1
ATOM 2121 C C . ARG A 1 265 ? -16.636 11.696 0.686 1.00 89.50 265 ARG A C 1
ATOM 2123 O O . ARG A 1 265 ? -15.999 12.594 1.223 1.00 89.50 265 ARG A O 1
ATOM 2130 N N . ILE A 1 266 ? -17.774 11.906 0.028 1.00 90.50 266 ILE A N 1
ATOM 2131 C CA . ILE A 1 266 ? -18.425 13.219 -0.048 1.00 90.50 266 ILE A CA 1
ATOM 2132 C C . ILE A 1 266 ? -18.846 13.667 1.357 1.00 90.50 266 ILE A C 1
ATOM 2134 O O . ILE A 1 266 ? -18.514 14.778 1.761 1.00 90.50 266 ILE A O 1
ATOM 2138 N N . LEU A 1 267 ? -19.476 12.772 2.124 1.00 90.12 267 LEU A N 1
ATOM 2139 C CA . LEU A 1 267 ? -19.919 13.045 3.494 1.00 90.12 267 LEU A CA 1
ATOM 2140 C C . LEU A 1 267 ? -18.735 13.284 4.451 1.00 90.12 267 LEU A C 1
ATOM 2142 O O . LEU A 1 267 ? -18.748 14.214 5.249 1.00 90.12 267 LEU A O 1
ATOM 2146 N N . LEU A 1 268 ? -17.653 12.505 4.347 1.00 87.75 268 LEU A N 1
ATOM 2147 C CA . LEU A 1 268 ? -16.443 12.764 5.144 1.00 87.75 268 LEU A CA 1
ATOM 2148 C C . LEU A 1 268 ? -15.833 14.135 4.847 1.00 87.75 268 LEU A C 1
ATOM 2150 O O . LEU A 1 268 ? -15.407 14.828 5.769 1.00 87.75 268 LEU A O 1
ATOM 2154 N N . ASN A 1 269 ? -15.812 14.535 3.576 1.00 90.56 269 ASN A N 1
ATOM 2155 C CA . ASN A 1 269 ? -15.299 15.840 3.184 1.00 90.56 269 ASN A CA 1
ATOM 2156 C C . ASN A 1 269 ? -16.183 16.986 3.702 1.00 90.56 269 ASN A C 1
ATOM 2158 O O . ASN A 1 269 ? -15.636 18.024 4.068 1.00 90.56 269 ASN A O 1
ATOM 2162 N N . SER A 1 270 ? -17.512 16.823 3.757 1.00 91.56 270 SER A N 1
ATOM 2163 C CA . SER A 1 270 ? -18.396 17.841 4.345 1.00 91.56 270 SER A CA 1
ATOM 2164 C C . SER A 1 270 ? -18.173 17.970 5.852 1.00 91.56 270 SER A C 1
ATOM 2166 O O . SER A 1 270 ? -17.920 19.073 6.324 1.00 91.56 270 SER A O 1
ATOM 2168 N N . LEU A 1 271 ? -18.112 16.850 6.582 1.00 88.00 271 LEU A N 1
ATOM 2169 C CA . LEU A 1 271 ? -17.814 16.849 8.021 1.00 88.00 271 LEU A CA 1
ATOM 2170 C C . LEU A 1 271 ? -16.444 17.463 8.340 1.00 88.00 271 LEU A C 1
ATOM 2172 O O . LEU A 1 271 ? -16.270 18.126 9.360 1.00 88.00 271 LEU A O 1
ATOM 2176 N N . TYR A 1 272 ? -15.445 17.225 7.488 1.00 89.88 272 TYR A N 1
ATOM 2177 C CA . TYR A 1 272 ? -14.121 17.819 7.660 1.00 89.88 272 TYR A CA 1
ATOM 2178 C C . TYR A 1 272 ? -14.153 19.338 7.464 1.00 89.88 272 TYR A C 1
ATOM 2180 O O . TYR A 1 272 ? -13.554 20.067 8.250 1.00 89.88 272 TYR A O 1
ATOM 2188 N N . LYS A 1 273 ? -14.894 19.824 6.460 1.00 92.94 273 LYS A N 1
ATOM 2189 C CA . LYS A 1 273 ? -15.092 21.263 6.236 1.00 92.94 273 LYS A CA 1
ATOM 2190 C C . LYS A 1 273 ? -15.809 21.933 7.407 1.00 92.94 273 LYS A C 1
ATOM 2192 O O . LYS A 1 273 ? -15.350 22.977 7.852 1.00 92.94 273 LYS A O 1
ATOM 2197 N N . GLU A 1 274 ? -16.863 21.318 7.939 1.00 93.56 274 GLU A N 1
ATOM 2198 C CA . GLU A 1 274 ? -17.580 21.827 9.119 1.00 93.56 274 GLU A CA 1
ATOM 2199 C C . GLU A 1 274 ? -16.658 21.933 10.339 1.00 93.56 274 GLU A C 1
ATOM 2201 O O . GLU A 1 274 ? -16.649 22.947 11.030 1.00 93.56 274 GLU A O 1
ATOM 2206 N N . LYS A 1 275 ? -15.814 20.922 10.581 1.00 90.44 275 LYS A N 1
ATOM 2207 C CA . LYS A 1 275 ? -14.831 20.973 11.674 1.00 90.44 275 LYS A CA 1
ATOM 2208 C C . LYS A 1 275 ? -13.802 22.081 11.498 1.00 90.44 275 LYS A C 1
ATOM 2210 O O . LYS A 1 275 ? -13.438 22.714 12.480 1.00 90.44 275 LYS A O 1
ATOM 2215 N N . LEU A 1 276 ? -13.326 22.309 10.275 1.00 90.69 276 LEU A N 1
ATOM 2216 C CA . LEU A 1 276 ? -12.406 23.413 9.999 1.00 90.69 276 LEU A CA 1
ATOM 2217 C C . LEU A 1 276 ? -13.067 24.772 10.249 1.00 90.69 276 LEU A C 1
ATOM 2219 O O . LEU A 1 276 ? -12.421 25.659 10.791 1.00 90.69 276 LEU A O 1
ATOM 2223 N N . GLN A 1 277 ? -14.350 24.914 9.912 1.00 92.19 277 GLN A N 1
ATOM 2224 C CA . GLN A 1 277 ? -15.121 26.131 10.179 1.00 92.19 277 GLN A CA 1
ATOM 2225 C C . GLN A 1 277 ? -15.377 26.375 11.670 1.00 92.19 277 GLN A C 1
ATOM 2227 O O . GLN A 1 277 ? -15.528 27.519 12.059 1.00 92.19 277 GLN A O 1
ATOM 2232 N N . GLN A 1 278 ? -15.424 25.332 12.503 1.00 90.38 278 GLN A N 1
ATOM 2233 C CA . GLN A 1 278 ? -15.574 25.472 13.961 1.00 90.38 278 GLN A CA 1
ATOM 2234 C C . GLN A 1 278 ? -14.272 25.850 14.683 1.00 90.38 278 GLN A C 1
ATOM 2236 O O . GLN A 1 278 ? -14.313 26.220 15.853 1.00 90.38 278 GLN A O 1
ATOM 2241 N N . ILE A 1 279 ? -13.122 25.673 14.028 1.00 88.62 279 ILE A N 1
ATOM 2242 C CA . ILE A 1 279 ? -11.796 25.971 14.591 1.00 88.62 279 ILE A CA 1
ATOM 2243 C C . ILE A 1 279 ? -11.334 27.389 14.217 1.00 88.62 279 ILE A C 1
ATOM 2245 O O . ILE A 1 279 ? -10.509 27.956 14.932 1.00 88.62 279 ILE A O 1
ATOM 2249 N N . ALA A 1 280 ? -11.836 27.927 13.102 1.00 68.00 280 ALA A N 1
ATOM 2250 C CA . ALA A 1 280 ? -11.603 29.300 12.656 1.00 68.00 280 ALA A CA 1
ATOM 2251 C C . ALA A 1 280 ? -12.525 30.286 13.386 1.00 68.00 280 ALA A C 1
ATOM 2253 O O . ALA A 1 280 ? -12.043 31.402 13.679 1.00 68.00 280 ALA A O 1
#

Foldseek 3Di:
DDPPVVVPVVVVVVVVVVVVVVVVVVVVVVVQCVVLVQQVCVVVLVDLCSQWPPNPDDDPRNDRDDPPPPPDQPPCNVVPDPDDDDPPPPDPPPPPPDDDPDDDPPDDPCNVVDDPDPPPDPDPPPDPDDDDPPDPDPDDDPCCVVCVDPPPDDDPDDDPPDPPDPPDDDPDDPPCRVPPPDPPDPPVVVVPVVPPPVDDDDDDPPDPDPPDDPVNVPDDDDDDDDDDDDDPPPPDDDDDDDVCPPVDPCNVVDDPPPPDDTPSVVVVVVVVVVVVVVVD

Radius of gyration: 46.75 Å; Cα contacts (8 Å, |Δi|>4): 52; chains: 1; bounding box: 111×61×138 Å

Mean predicted aligned error: 22.65 Å